Protein AF-A0A658ICU6-F1 (afdb_monomer_lite)

InterPro domains:
  IPR060255 BigA, third pectate lyase-like domain [PF27417] (7-236)

pLDDT: mean 94.29, std 10.1, range [32.78, 99.0]

Foldseek 3Di:
DPQAAEAPEEWEDQGEEEAQAEAEHEHDDDPPDPAQEYANHEYEAANTEYEHDANREYEYAYLDAKDQNCQADLQDQERRIGNAYEPYEYGNATEYEYAANYEYEEYEFRYEYFEYQHHETEYAYEYEYEHFNFDADPVGDGPDTHDDDDPDLSRFYEHYEAHHQDPPSGQYEYEYQHEYEYELFGEDYEYAHNTEYEALHEYEYYYDPPRDDPDLRGAEHYEYYHQTEYEDAQNGEYEYPDPRYYHYYYDPNYYYYYNYYYHD

Sequence (264 aa):
NDEGAATLLMARDGAKGANSGAITAWTKDNLNNSDTRAGIIIAMDKGSVSENKAGGNITLLSDQKPFYSGGGMPEYSLKWYGNTYYAMLANNYGEVSNDAGATITLQGAGVYGVSAAKGTASNAGDIYLDGFVPTLDDAGNITGKTFWQPANLNITSAGMVAGSTDSGNGDATATNTGTITVNNAGFGMMALNGGTAINQGTITLTADEGVTQTDENQLVGMAALNGGTVINDTTGTINIDASFGKPFLADSSSMVVNYGTICI

Radius of gyration: 16.37 Å; chains: 1; bounding box: 44×38×44 Å

Secondary structure (DSSP, 8-state):
---S----EEEETT-EEEE-SEEEEEE---TT-S--EEEEEEEESTT-EEEE-TT-EEEEEE----EE-S---TTSTTTTEESEEEEEEEETTEEEEE-TT-EEEEESTTEEEEEESSEEEEE-SEEEEE-SEEEE-TTS-EEEEE----SSGGGS-EEEEESBSSTTS---EEEESSEEEEESSEEEEEE-BT-EEEESSEEEEE--TT---SSTTSEEEEEE-TT-EEEE-TT-EEEE-STT-EEEEE-TT-EEEE-SEEE-

Structure (mmCIF, N/CA/C/O backbone):
data_AF-A0A658ICU6-F1
#
_entry.id   AF-A0A658ICU6-F1
#
loop_
_atom_site.group_PDB
_atom_site.id
_atom_site.type_symbol
_atom_site.label_atom_id
_atom_site.label_alt_id
_atom_site.label_comp_id
_atom_site.label_asym_id
_atom_site.label_entity_id
_atom_site.label_seq_id
_atom_site.pdbx_PDB_ins_code
_atom_site.Cartn_x
_atom_site.Cartn_y
_atom_site.Cartn_z
_atom_site.occupancy
_atom_site.B_iso_or_equiv
_atom_site.auth_seq_id
_atom_site.auth_comp_id
_atom_site.auth_asym_id
_atom_site.auth_atom_id
_atom_site.pdbx_PDB_model_num
ATOM 1 N N . ASN A 1 1 ? 25.658 10.769 7.653 1.00 32.78 1 ASN A N 1
ATOM 2 C CA . ASN A 1 1 ? 24.465 9.929 7.843 1.00 32.78 1 ASN A CA 1
ATOM 3 C C . ASN A 1 1 ? 23.339 10.601 7.104 1.00 32.78 1 ASN A C 1
ATOM 5 O O . ASN A 1 1 ? 22.719 11.496 7.657 1.00 32.78 1 ASN A O 1
ATOM 9 N N . ASP A 1 2 ? 23.172 10.252 5.832 1.00 34.84 2 ASP A N 1
ATOM 10 C CA . ASP A 1 2 ? 21.967 10.623 5.098 1.00 34.84 2 ASP A CA 1
ATOM 11 C C . ASP A 1 2 ? 20.904 9.605 5.499 1.00 34.84 2 ASP A C 1
ATOM 13 O O . ASP A 1 2 ? 20.903 8.469 5.032 1.00 34.84 2 ASP A O 1
ATOM 17 N N . GLU A 1 3 ? 20.088 9.971 6.483 1.00 49.41 3 GLU A N 1
ATOM 18 C CA . GLU A 1 3 ? 18.974 9.147 6.940 1.00 49.41 3 GLU A CA 1
ATOM 19 C C . GLU A 1 3 ? 17.788 9.422 6.007 1.00 49.41 3 GLU A C 1
ATOM 21 O O . GLU A 1 3 ? 17.312 10.551 5.893 1.00 49.41 3 GLU A O 1
ATOM 26 N N . GLY A 1 4 ? 17.394 8.403 5.247 1.00 61.16 4 GLY A N 1
ATOM 27 C CA . GLY A 1 4 ? 16.339 8.444 4.240 1.00 61.16 4 GLY A CA 1
ATOM 28 C C . GLY A 1 4 ? 16.216 7.076 3.569 1.00 61.16 4 GLY A C 1
ATOM 29 O O . GLY A 1 4 ? 17.206 6.356 3.438 1.00 61.16 4 GLY A O 1
ATOM 30 N N . ALA A 1 5 ? 15.004 6.683 3.172 1.00 69.00 5 ALA A N 1
ATOM 31 C CA . ALA A 1 5 ? 14.820 5.444 2.423 1.00 69.00 5 ALA A CA 1
ATOM 32 C C . ALA A 1 5 ? 15.420 5.600 1.024 1.00 69.00 5 ALA A C 1
ATOM 34 O O . ALA A 1 5 ? 15.188 6.601 0.352 1.00 69.00 5 ALA A O 1
ATOM 35 N N . ALA A 1 6 ? 16.152 4.581 0.584 1.00 80.38 6 ALA A N 1
ATOM 36 C CA . ALA A 1 6 ? 16.688 4.477 -0.763 1.00 80.38 6 ALA A CA 1
ATOM 37 C C . ALA A 1 6 ? 16.212 3.175 -1.407 1.00 80.38 6 ALA A C 1
ATOM 39 O O . ALA A 1 6 ? 15.881 2.202 -0.722 1.00 80.38 6 ALA A O 1
ATOM 40 N N . THR A 1 7 ? 16.215 3.142 -2.735 1.00 89.19 7 THR A N 1
ATOM 41 C CA . THR A 1 7 ? 15.992 1.899 -3.470 1.00 89.19 7 THR A CA 1
ATOM 42 C C . THR A 1 7 ? 17.147 0.939 -3.235 1.00 89.19 7 THR A C 1
ATOM 44 O O . THR A 1 7 ? 18.300 1.262 -3.513 1.00 89.19 7 THR A O 1
ATOM 47 N N . LEU A 1 8 ? 16.826 -0.254 -2.737 1.00 91.50 8 LEU A N 1
ATOM 48 C CA . LEU A 1 8 ? 17.792 -1.317 -2.481 1.00 91.50 8 LEU A CA 1
ATOM 49 C C . LEU A 1 8 ? 17.856 -2.305 -3.646 1.00 91.50 8 LEU A C 1
ATOM 51 O O . LEU A 1 8 ? 18.939 -2.738 -4.036 1.00 91.50 8 LEU A O 1
ATOM 55 N N . LEU A 1 9 ? 16.698 -2.661 -4.206 1.00 94.38 9 LEU A N 1
ATOM 56 C CA . LEU A 1 9 ? 16.591 -3.597 -5.318 1.00 94.38 9 LEU A CA 1
ATOM 57 C C . LEU A 1 9 ? 15.763 -2.983 -6.445 1.00 94.38 9 LEU A C 1
ATOM 59 O O . LEU A 1 9 ? 14.674 -2.466 -6.211 1.00 94.38 9 LEU A O 1
ATOM 63 N N . MET A 1 10 ? 16.258 -3.087 -7.677 1.00 95.81 10 MET A N 1
ATOM 64 C CA . MET A 1 10 ? 15.547 -2.635 -8.869 1.00 95.81 10 MET A CA 1
ATOM 65 C C . MET A 1 10 ? 15.673 -3.667 -9.990 1.00 95.81 10 MET A C 1
ATOM 67 O O . MET A 1 10 ? 16.780 -4.011 -10.402 1.00 95.81 10 MET A O 1
ATOM 71 N N . ALA A 1 11 ? 14.533 -4.124 -10.502 1.00 97.69 11 ALA A N 1
ATOM 72 C CA . ALA A 1 11 ? 14.430 -4.858 -11.755 1.00 97.69 11 ALA A CA 1
ATOM 73 C C . ALA A 1 11 ? 13.972 -3.901 -12.862 1.00 97.69 11 ALA A C 1
ATOM 75 O O . ALA A 1 11 ? 12.978 -3.195 -12.688 1.00 97.69 11 ALA A O 1
ATOM 76 N N . ARG A 1 12 ? 14.695 -3.870 -13.985 1.00 97.50 12 ARG A N 1
ATOM 77 C CA . ARG A 1 12 ? 14.419 -2.989 -15.125 1.00 97.50 12 ARG A CA 1
ATOM 78 C C . ARG A 1 12 ? 14.615 -3.708 -16.458 1.00 97.50 12 ARG A C 1
ATOM 80 O O . ARG A 1 12 ? 15.388 -4.662 -16.516 1.00 97.50 12 ARG A O 1
ATOM 87 N N . ASP A 1 13 ? 13.935 -3.251 -17.509 1.00 96.62 13 ASP A N 1
ATOM 88 C CA . ASP A 1 13 ? 14.114 -3.723 -18.888 1.00 96.62 13 ASP A CA 1
ATOM 89 C C . ASP A 1 13 ? 13.970 -5.254 -19.040 1.00 96.62 13 ASP A C 1
ATOM 91 O O . ASP A 1 13 ? 14.723 -5.909 -19.763 1.00 96.62 13 ASP A O 1
ATOM 95 N N . GLY A 1 14 ? 13.002 -5.847 -18.330 1.00 96.50 14 GLY A N 1
ATOM 96 C CA . GLY A 1 14 ? 12.733 -7.288 -18.347 1.00 96.50 14 GLY A CA 1
ATOM 97 C C . GLY A 1 14 ? 13.542 -8.105 -17.333 1.00 96.50 14 GLY A C 1
ATOM 98 O O . GLY A 1 14 ? 13.470 -9.337 -17.341 1.00 96.50 14 GLY A O 1
ATOM 99 N N . ALA A 1 15 ? 14.326 -7.453 -16.469 1.00 98.19 15 ALA A N 1
ATOM 100 C CA . ALA A 1 15 ? 15.070 -8.128 -15.412 1.00 98.19 15 ALA A CA 1
ATOM 101 C C . ALA A 1 15 ? 14.152 -8.693 -14.317 1.00 98.19 15 ALA A C 1
ATOM 103 O O . ALA A 1 15 ? 12.986 -8.324 -14.182 1.00 98.19 15 ALA A O 1
ATOM 104 N N . LYS A 1 16 ? 14.712 -9.579 -13.490 1.00 98.00 16 LYS A N 1
ATOM 105 C CA . LYS A 1 16 ? 14.034 -10.118 -12.311 1.00 98.00 16 LYS A CA 1
ATOM 106 C C . LYS A 1 16 ? 14.893 -9.948 -11.070 1.00 98.00 16 LYS A C 1
ATOM 108 O O . LYS A 1 16 ? 16.085 -10.249 -11.110 1.00 98.00 16 LYS A O 1
ATOM 113 N N . GLY A 1 17 ? 14.285 -9.495 -9.983 1.00 96.88 17 GLY A N 1
ATOM 114 C CA . GLY A 1 17 ? 14.917 -9.375 -8.676 1.00 96.88 17 GLY A CA 1
ATOM 115 C C . GLY A 1 17 ? 14.081 -10.040 -7.592 1.00 96.88 17 GLY A C 1
ATOM 116 O O . GLY A 1 17 ? 12.860 -10.102 -7.686 1.00 96.88 17 GLY A O 1
ATOM 117 N N . ALA A 1 18 ? 14.737 -10.556 -6.560 1.00 97.19 18 ALA A N 1
ATOM 118 C CA . ALA A 1 18 ? 14.054 -11.228 -5.466 1.00 97.19 18 ALA A CA 1
ATOM 119 C C . ALA A 1 18 ? 14.746 -10.947 -4.129 1.00 97.19 18 ALA A C 1
ATOM 121 O O . ALA A 1 18 ? 15.973 -11.006 -4.039 1.00 97.19 18 ALA A O 1
ATOM 122 N N . ASN A 1 19 ? 13.952 -10.690 -3.092 1.00 98.00 19 ASN A N 1
ATOM 123 C CA . ASN A 1 19 ? 14.375 -10.727 -1.698 1.00 98.00 19 ASN A CA 1
ATOM 124 C C . ASN A 1 19 ? 13.922 -12.041 -1.056 1.00 98.00 19 ASN A C 1
ATOM 126 O O . ASN A 1 19 ? 12.762 -12.411 -1.174 1.00 98.00 19 ASN A O 1
ATOM 130 N N . SER A 1 20 ? 14.811 -12.710 -0.328 1.00 96.75 20 SER A N 1
ATOM 131 C CA . SER A 1 20 ? 14.479 -13.849 0.542 1.00 96.75 20 SER A CA 1
ATOM 132 C C . SER A 1 20 ? 15.092 -13.702 1.940 1.00 96.75 20 SER A C 1
ATOM 134 O O . SER A 1 20 ? 15.232 -14.684 2.664 1.00 96.75 20 SER A O 1
ATOM 136 N N . GLY A 1 21 ? 15.554 -12.495 2.278 1.00 96.94 21 GLY A N 1
ATOM 137 C CA . GLY A 1 21 ? 16.149 -12.150 3.564 1.00 96.94 21 GLY A CA 1
ATOM 138 C C . GLY A 1 21 ? 15.359 -11.049 4.265 1.00 96.94 21 GLY A C 1
ATOM 139 O O . GLY A 1 21 ? 14.206 -10.780 3.929 1.00 96.94 21 GLY A O 1
ATOM 140 N N . ALA A 1 22 ? 15.992 -10.404 5.242 1.00 97.38 22 ALA A N 1
ATOM 141 C CA . ALA A 1 22 ? 15.407 -9.286 5.971 1.00 97.38 22 ALA A CA 1
ATOM 142 C C . ALA A 1 22 ? 15.922 -7.949 5.424 1.00 97.38 22 ALA A C 1
ATOM 144 O O . ALA A 1 22 ? 17.132 -7.732 5.337 1.00 97.38 22 ALA A O 1
ATOM 145 N N . ILE A 1 23 ? 14.999 -7.050 5.093 1.00 96.12 23 ILE A N 1
ATOM 146 C CA . ILE A 1 23 ? 15.268 -5.669 4.702 1.00 96.12 23 ILE A CA 1
ATOM 147 C C . ILE A 1 23 ? 14.571 -4.759 5.706 1.00 96.12 23 ILE A C 1
ATOM 149 O O . ILE A 1 23 ? 13.367 -4.871 5.916 1.00 96.12 23 ILE A O 1
ATOM 153 N N . THR A 1 24 ? 15.318 -3.820 6.277 1.00 93.12 24 THR A N 1
ATOM 154 C CA . THR A 1 24 ? 14.769 -2.782 7.150 1.00 93.12 24 THR A CA 1
ATOM 155 C C . THR A 1 24 ? 15.124 -1.421 6.574 1.00 93.12 24 THR A C 1
ATOM 157 O O . THR A 1 24 ? 16.300 -1.121 6.377 1.00 93.12 24 THR A O 1
ATOM 160 N N . ALA A 1 25 ? 14.110 -0.603 6.303 1.00 90.31 25 ALA A N 1
ATOM 161 C CA . ALA A 1 25 ? 14.257 0.762 5.825 1.00 90.31 25 ALA A CA 1
ATOM 162 C C . ALA A 1 25 ? 13.643 1.731 6.837 1.00 90.31 25 ALA A C 1
ATOM 164 O O . ALA A 1 25 ? 12.463 1.623 7.177 1.00 90.31 25 ALA A O 1
ATOM 165 N N . TRP A 1 26 ? 14.458 2.671 7.312 1.00 86.00 26 TRP A N 1
ATOM 166 C CA . TRP A 1 26 ? 14.058 3.696 8.270 1.00 86.00 26 TRP A CA 1
ATOM 167 C C . TRP A 1 26 ? 14.165 5.073 7.634 1.00 86.00 26 TRP A C 1
ATOM 169 O O . TRP A 1 26 ? 15.196 5.419 7.054 1.00 86.00 26 TRP A O 1
ATOM 179 N N . THR A 1 27 ? 13.108 5.864 7.767 1.00 80.06 27 THR A N 1
ATOM 180 C CA . THR A 1 27 ? 13.074 7.246 7.294 1.00 80.06 27 THR A CA 1
ATOM 181 C C . THR A 1 27 ? 12.890 8.158 8.493 1.00 80.06 27 THR A C 1
ATOM 183 O O . THR A 1 27 ? 11.804 8.203 9.070 1.00 80.06 27 THR A O 1
ATOM 186 N N . LYS A 1 28 ? 13.980 8.821 8.882 1.00 75.00 28 LYS A N 1
ATOM 187 C CA . LYS A 1 28 ? 14.024 9.800 9.968 1.00 75.00 28 LYS A CA 1
ATOM 188 C C . LYS A 1 28 ? 14.007 11.221 9.416 1.00 75.00 28 LYS A C 1
ATOM 190 O O . LYS A 1 28 ? 14.300 11.434 8.238 1.00 75.00 28 LYS A O 1
ATOM 195 N N . ASP A 1 29 ? 13.689 12.172 10.288 1.00 59.75 29 ASP A N 1
ATOM 196 C CA . ASP A 1 29 ? 13.691 13.614 10.021 1.00 59.75 29 ASP A CA 1
ATOM 197 C C . ASP A 1 29 ? 14.987 14.050 9.324 1.00 59.75 29 ASP A C 1
ATOM 199 O O . ASP A 1 29 ? 16.048 14.171 9.937 1.00 59.75 29 ASP A O 1
ATOM 203 N N . ASN A 1 30 ? 14.898 14.317 8.021 1.00 55.81 30 ASN A N 1
ATOM 204 C CA . ASN A 1 30 ? 15.994 14.889 7.255 1.00 55.81 30 ASN A CA 1
ATOM 205 C C . ASN A 1 30 ? 15.503 16.124 6.506 1.00 55.81 30 ASN A C 1
ATOM 207 O O . ASN A 1 30 ? 15.182 16.090 5.319 1.00 55.81 30 ASN A O 1
ATOM 211 N N . LEU A 1 31 ? 15.480 17.244 7.233 1.00 51.62 31 LEU A N 1
ATOM 212 C CA . LEU A 1 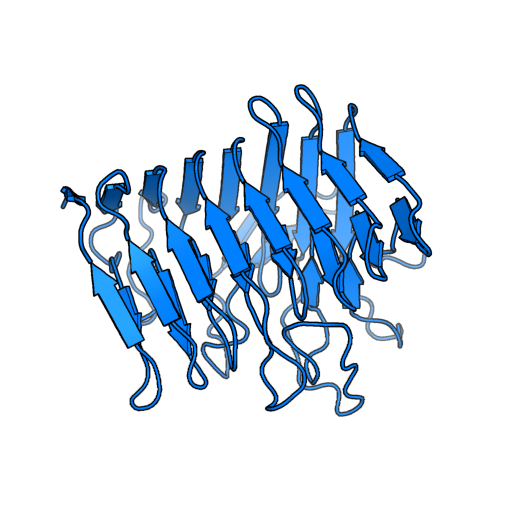31 ? 15.069 18.570 6.753 1.00 51.62 31 LEU A CA 1
ATOM 213 C C . LEU A 1 31 ? 15.884 19.082 5.543 1.00 51.62 31 LEU A C 1
ATOM 215 O O . LEU A 1 31 ? 15.544 20.123 4.987 1.00 51.62 31 LEU A O 1
ATOM 219 N N . ASN A 1 32 ? 16.950 18.377 5.140 1.00 53.69 32 ASN A N 1
ATOM 220 C CA . ASN A 1 32 ? 17.886 18.787 4.094 1.00 53.69 32 ASN A CA 1
ATOM 221 C C . ASN A 1 32 ? 17.922 17.852 2.869 1.00 53.69 32 ASN A C 1
ATOM 223 O O . ASN A 1 32 ? 18.705 18.113 1.955 1.00 53.69 32 ASN A O 1
ATOM 227 N N . ASN A 1 33 ? 17.121 16.779 2.818 1.00 53.28 33 ASN A N 1
ATOM 228 C CA . ASN A 1 33 ? 17.132 15.859 1.676 1.00 53.28 33 ASN A CA 1
ATOM 229 C C . ASN A 1 33 ? 16.107 16.267 0.603 1.00 53.28 33 ASN A C 1
ATOM 231 O O . ASN A 1 33 ? 14.921 16.447 0.875 1.00 53.28 33 ASN A O 1
ATOM 235 N N . SER A 1 34 ? 16.575 16.395 -0.640 1.00 53.72 34 SER A N 1
ATOM 236 C CA . SER A 1 34 ? 15.742 16.680 -1.810 1.00 53.72 34 SER A CA 1
ATOM 237 C C . SER A 1 34 ? 14.927 15.476 -2.290 1.00 53.72 34 SER A C 1
ATOM 239 O O . SER A 1 34 ? 13.926 15.677 -2.977 1.00 53.72 34 SER A O 1
ATOM 241 N N . ASP A 1 35 ? 15.336 14.246 -1.952 1.00 61.69 35 ASP A N 1
ATOM 242 C CA . ASP A 1 35 ? 14.635 13.028 -2.360 1.00 61.69 35 ASP A CA 1
ATOM 243 C C . ASP A 1 35 ? 13.896 12.395 -1.176 1.00 61.69 35 ASP A C 1
ATOM 245 O O . ASP A 1 35 ? 14.471 11.767 -0.289 1.00 61.69 35 ASP A O 1
ATOM 249 N N . THR A 1 36 ? 12.589 12.636 -1.135 1.00 78.12 36 THR A N 1
ATOM 250 C CA . THR A 1 36 ? 11.694 12.242 -0.035 1.00 78.12 36 THR A CA 1
ATOM 251 C C . THR A 1 36 ? 10.740 11.125 -0.462 1.00 78.12 36 THR A C 1
ATOM 253 O O . THR A 1 36 ? 9.694 10.920 0.152 1.00 78.12 36 THR A O 1
ATOM 256 N N . ARG A 1 37 ? 11.073 10.404 -1.539 1.00 87.44 37 ARG A N 1
ATOM 257 C CA . ARG A 1 37 ? 10.293 9.279 -2.062 1.00 87.44 37 ARG A CA 1
ATOM 258 C C . ARG A 1 37 ? 11.202 8.100 -2.328 1.00 87.44 37 ARG A C 1
ATOM 260 O O . ARG A 1 37 ? 12.296 8.272 -2.847 1.00 87.44 37 ARG A O 1
ATOM 267 N N . ALA A 1 38 ? 10.732 6.899 -2.027 1.00 90.38 38 ALA A N 1
ATOM 268 C CA . ALA A 1 38 ? 11.476 5.701 -2.387 1.00 90.38 38 ALA A CA 1
ATOM 269 C C . ALA A 1 38 ? 10.561 4.494 -2.517 1.00 90.38 38 ALA A C 1
ATOM 271 O O . ALA A 1 38 ? 9.695 4.275 -1.674 1.00 90.38 38 ALA A O 1
ATOM 272 N N . GLY A 1 39 ? 10.805 3.672 -3.534 1.00 93.88 39 GLY A N 1
ATOM 273 C CA . GLY A 1 39 ? 10.487 2.249 -3.471 1.00 93.88 39 GLY A CA 1
ATOM 274 C C . GLY A 1 39 ? 11.714 1.489 -2.979 1.00 93.88 39 GLY A C 1
ATOM 275 O O . GLY A 1 39 ? 12.782 1.645 -3.571 1.00 93.88 39 GLY A O 1
ATOM 276 N N . ILE A 1 40 ? 11.584 0.688 -1.919 1.00 95.69 40 ILE A N 1
ATOM 277 C CA . ILE A 1 40 ? 12.689 -0.133 -1.392 1.00 95.69 40 ILE A CA 1
ATOM 278 C C . ILE A 1 40 ? 13.041 -1.232 -2.397 1.00 95.69 40 ILE A C 1
ATOM 280 O O . ILE A 1 40 ? 14.212 -1.439 -2.721 1.00 95.69 40 ILE A O 1
ATOM 284 N N . ILE A 1 41 ? 12.011 -1.883 -2.935 1.00 97.44 41 ILE A N 1
ATOM 285 C CA . ILE A 1 41 ? 12.102 -2.828 -4.042 1.00 97.44 41 ILE A CA 1
ATOM 286 C C . ILE A 1 41 ? 11.264 -2.300 -5.208 1.00 97.44 41 ILE A C 1
ATOM 288 O O . ILE A 1 41 ? 10.081 -2.008 -5.043 1.00 97.44 41 ILE A O 1
ATOM 292 N N . ILE A 1 42 ? 11.859 -2.183 -6.393 1.00 97.62 42 ILE A N 1
ATOM 293 C CA . ILE A 1 42 ? 11.201 -1.622 -7.578 1.00 97.62 42 ILE A CA 1
ATOM 294 C C . ILE A 1 42 ? 11.203 -2.622 -8.730 1.00 97.62 42 ILE A C 1
ATOM 296 O O . ILE A 1 42 ? 12.207 -3.294 -8.977 1.00 97.62 42 ILE A O 1
ATOM 300 N N . ALA A 1 43 ? 10.094 -2.686 -9.462 1.00 98.38 43 ALA A N 1
ATOM 301 C CA . ALA A 1 43 ? 10.038 -3.247 -10.807 1.00 98.38 43 ALA A CA 1
ATOM 302 C C . ALA A 1 43 ? 9.612 -2.150 -11.791 1.00 98.38 43 ALA A C 1
ATOM 304 O O . ALA A 1 43 ? 8.541 -1.558 -11.650 1.00 98.38 43 ALA A O 1
ATOM 305 N N . MET A 1 44 ? 10.464 -1.869 -12.770 1.00 96.88 44 MET A N 1
ATOM 306 C CA . MET A 1 44 ? 10.280 -0.806 -13.754 1.00 96.88 44 MET A CA 1
ATOM 307 C C . MET A 1 44 ? 10.310 -1.393 -15.160 1.00 96.88 44 MET A C 1
ATOM 309 O O . MET A 1 44 ? 11.166 -2.216 -15.468 1.00 96.88 44 MET A O 1
ATOM 313 N N . ASP A 1 45 ? 9.423 -0.918 -16.025 1.00 97.62 45 ASP A N 1
ATOM 314 C CA . ASP A 1 45 ? 9.289 -1.358 -17.415 1.00 97.62 45 ASP A CA 1
ATOM 315 C C . ASP A 1 45 ? 8.642 -2.744 -17.567 1.00 97.62 45 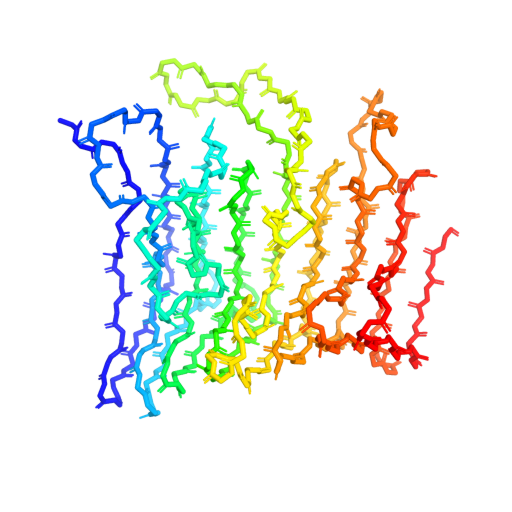ASP A C 1
ATOM 317 O O . ASP A 1 45 ? 8.771 -3.649 -16.735 1.00 97.62 45 ASP A O 1
ATOM 321 N N . LYS A 1 46 ? 7.918 -2.910 -18.676 1.00 97.31 46 LYS A N 1
ATOM 322 C CA . LYS A 1 46 ? 7.173 -4.132 -18.980 1.00 97.31 46 LYS A CA 1
ATOM 323 C C . LYS A 1 46 ? 8.074 -5.367 -18.971 1.00 97.31 46 LYS A C 1
ATOM 325 O O . LYS A 1 46 ? 9.086 -5.418 -19.665 1.00 97.31 46 LYS A O 1
ATOM 330 N N . GLY A 1 47 ? 7.625 -6.403 -18.266 1.00 97.81 47 GLY A N 1
ATOM 331 C CA . GLY A 1 47 ? 8.326 -7.683 -18.145 1.00 97.81 47 GLY A CA 1
ATOM 332 C C . GLY A 1 47 ? 9.338 -7.732 -17.001 1.00 97.81 47 GLY A C 1
ATOM 333 O O . GLY A 1 47 ? 9.872 -8.809 -16.735 1.00 97.81 47 GLY A O 1
ATOM 334 N N . SER A 1 48 ? 9.589 -6.610 -16.321 1.00 98.62 48 SER A N 1
ATOM 335 C CA . SER A 1 48 ? 10.395 -6.589 -15.105 1.00 98.62 48 SER A CA 1
ATOM 336 C C . SER A 1 48 ? 9.586 -7.063 -13.907 1.00 98.62 48 SER A C 1
ATOM 338 O O . SER A 1 48 ? 8.441 -6.647 -13.725 1.00 98.62 48 SER A O 1
ATOM 340 N N . VAL A 1 49 ? 10.199 -7.897 -13.070 1.00 98.56 49 VAL A N 1
ATOM 341 C CA . VAL A 1 49 ? 9.539 -8.493 -11.901 1.00 98.56 49 VAL A CA 1
ATOM 342 C C . VAL A 1 49 ? 10.421 -8.341 -10.671 1.00 98.56 49 VAL A C 1
ATOM 344 O O . VAL A 1 49 ? 11.600 -8.694 -10.714 1.00 98.56 49 VAL A O 1
ATOM 347 N N . SER A 1 50 ? 9.849 -7.875 -9.565 1.00 98.62 50 SER A N 1
ATOM 348 C CA . SER A 1 50 ? 10.525 -7.868 -8.270 1.00 98.62 50 SER A CA 1
ATOM 349 C C . SER A 1 50 ? 9.677 -8.537 -7.194 1.00 98.62 50 SER A C 1
ATOM 351 O O . SER A 1 50 ? 8.531 -8.159 -6.972 1.00 98.62 50 SER A O 1
ATOM 353 N N . GLU A 1 51 ? 10.251 -9.513 -6.499 1.00 98.56 51 GLU A N 1
ATOM 354 C CA . GLU A 1 51 ? 9.512 -10.395 -5.589 1.00 98.56 51 GLU A CA 1
ATOM 355 C C . GLU A 1 51 ? 10.075 -10.316 -4.162 1.00 98.56 51 GLU A C 1
ATOM 357 O O . GLU A 1 51 ? 11.289 -10.357 -3.956 1.00 98.56 51 GLU A O 1
ATOM 362 N N . ASN A 1 52 ? 9.207 -10.260 -3.155 1.00 98.69 52 ASN A N 1
ATOM 363 C CA . ASN A 1 52 ? 9.538 -10.644 -1.788 1.00 98.69 52 ASN A CA 1
ATOM 364 C C . ASN A 1 52 ? 9.129 -12.109 -1.624 1.00 98.69 52 ASN A C 1
ATOM 366 O O . ASN A 1 52 ? 7.945 -12.426 -1.530 1.00 98.69 52 ASN A O 1
ATOM 370 N N . LYS A 1 53 ? 10.109 -13.009 -1.687 1.00 98.56 53 LYS A N 1
ATOM 371 C CA . LYS A 1 53 ? 9.908 -14.459 -1.668 1.00 98.56 53 LYS A CA 1
ATOM 372 C C . LYS A 1 53 ? 9.516 -14.956 -0.287 1.00 98.56 53 LYS A C 1
ATOM 374 O O . LYS A 1 53 ? 9.787 -14.301 0.712 1.00 98.56 53 LYS A O 1
ATOM 379 N N . ALA A 1 54 ? 8.959 -16.167 -0.233 1.00 98.06 54 ALA A N 1
ATOM 380 C CA . ALA A 1 54 ? 8.724 -16.887 1.016 1.00 98.06 54 ALA A CA 1
ATOM 381 C C . ALA A 1 54 ? 9.963 -16.843 1.937 1.00 98.06 54 ALA A C 1
ATOM 383 O O . ALA A 1 54 ? 11.081 -17.122 1.497 1.00 98.06 54 ALA A O 1
ATOM 384 N N . GLY A 1 55 ? 9.765 -16.481 3.207 1.00 96.94 55 GLY A N 1
ATOM 385 C CA . GLY A 1 55 ? 10.836 -16.240 4.183 1.00 96.94 55 GLY A CA 1
ATOM 386 C C . GLY A 1 55 ? 11.471 -14.842 4.118 1.00 96.94 55 GLY A C 1
ATOM 387 O O . GLY A 1 55 ? 12.227 -14.479 5.016 1.00 96.94 55 GLY A O 1
ATOM 388 N N . GLY A 1 56 ? 11.154 -14.047 3.096 1.00 98.38 56 GLY A N 1
ATOM 389 C CA . GLY A 1 56 ? 11.547 -12.651 2.967 1.00 98.38 56 GLY A CA 1
ATOM 390 C C . GLY A 1 56 ? 10.727 -11.737 3.876 1.00 98.38 56 GLY A C 1
ATOM 391 O O . GLY A 1 56 ? 9.508 -11.875 4.004 1.00 98.38 56 GLY A O 1
ATOM 392 N N . ASN A 1 57 ? 11.403 -10.781 4.506 1.00 98.38 57 ASN A N 1
ATOM 393 C CA . ASN A 1 57 ? 10.807 -9.787 5.389 1.00 98.38 57 ASN A CA 1
ATOM 394 C C . ASN A 1 57 ? 11.227 -8.382 4.950 1.00 98.38 57 ASN A C 1
ATOM 396 O O . ASN A 1 57 ? 12.418 -8.127 4.763 1.00 98.38 57 ASN A O 1
ATOM 400 N N . ILE A 1 58 ? 10.259 -7.478 4.814 1.00 98.44 58 ILE A N 1
ATOM 401 C CA . ILE A 1 58 ? 10.506 -6.053 4.601 1.00 98.44 58 ILE A CA 1
ATOM 402 C C . ILE A 1 58 ? 9.851 -5.277 5.739 1.00 98.44 58 ILE A C 1
ATOM 404 O O . ILE A 1 58 ? 8.638 -5.322 5.910 1.00 98.44 58 ILE A O 1
ATOM 408 N N . THR A 1 59 ? 10.639 -4.520 6.491 1.00 97.31 59 THR A N 1
ATOM 409 C CA . THR A 1 59 ? 10.140 -3.567 7.484 1.00 97.31 59 THR A CA 1
ATOM 410 C C . THR A 1 59 ? 10.412 -2.150 6.999 1.00 97.31 59 THR A C 1
ATOM 412 O O . THR A 1 59 ? 11.563 -1.778 6.771 1.00 97.31 59 THR A O 1
ATOM 415 N N . LEU A 1 60 ? 9.356 -1.355 6.854 1.00 95.62 60 LEU A N 1
ATOM 416 C CA . LEU A 1 60 ? 9.416 0.052 6.483 1.00 95.62 60 LEU A CA 1
ATOM 417 C C . LEU A 1 60 ? 8.819 0.898 7.608 1.00 95.62 60 LEU A C 1
ATOM 419 O O . LEU A 1 60 ? 7.631 0.796 7.919 1.00 95.62 60 LEU A O 1
ATOM 423 N N . LEU A 1 61 ? 9.661 1.737 8.204 1.00 93.94 61 LEU A N 1
ATOM 424 C CA . LEU A 1 61 ? 9.308 2.594 9.328 1.00 93.94 61 LEU A CA 1
ATOM 425 C C . LEU A 1 61 ? 9.588 4.056 8.978 1.00 93.94 61 LEU A C 1
ATOM 427 O O . LEU A 1 61 ? 10.688 4.391 8.536 1.00 93.94 61 LEU A O 1
ATOM 431 N N . SER A 1 62 ? 8.604 4.918 9.230 1.00 92.31 62 SER A N 1
ATOM 432 C CA . SER A 1 62 ? 8.679 6.363 9.026 1.00 92.31 62 SER A CA 1
ATOM 433 C C . SER A 1 62 ? 8.165 7.119 10.248 1.00 92.31 62 SER A C 1
ATOM 435 O O . SER A 1 62 ? 7.008 6.954 10.624 1.00 92.31 62 SER A O 1
ATOM 437 N N . ASP A 1 63 ? 8.985 7.993 10.836 1.00 91.12 63 ASP A N 1
ATOM 438 C CA . ASP A 1 63 ? 8.529 9.014 11.801 1.00 91.12 63 ASP A CA 1
ATOM 439 C C . ASP A 1 63 ? 8.095 10.325 11.106 1.00 91.12 63 ASP A C 1
ATOM 441 O O . ASP A 1 63 ? 7.696 11.303 11.745 1.00 91.12 63 ASP A O 1
ATOM 445 N N . GLN A 1 64 ? 8.135 10.322 9.772 1.00 89.88 64 GLN A N 1
ATOM 446 C CA . GLN A 1 64 ? 7.856 11.457 8.911 1.00 89.88 64 GLN A CA 1
ATOM 447 C C . GLN A 1 64 ? 6.377 11.551 8.540 1.00 89.88 64 GLN A C 1
ATOM 449 O O . GLN A 1 64 ? 5.619 10.582 8.596 1.00 89.88 64 GLN A O 1
ATOM 454 N N . LYS A 1 65 ? 5.963 12.748 8.113 1.00 92.12 65 LYS A N 1
ATOM 455 C CA . LYS A 1 65 ? 4.609 13.025 7.615 1.00 92.12 65 LYS A CA 1
ATOM 456 C C . LYS A 1 65 ? 4.675 13.411 6.140 1.00 92.12 65 LYS A C 1
ATOM 458 O O . LYS A 1 65 ? 5.519 14.245 5.794 1.00 92.12 65 LYS A O 1
ATOM 463 N N . PRO A 1 66 ? 3.791 12.873 5.283 1.00 93.19 66 PRO A N 1
ATOM 464 C CA . PRO A 1 66 ? 3.641 13.343 3.916 1.00 93.19 66 PRO A CA 1
ATOM 465 C C . PRO A 1 66 ? 3.478 14.861 3.828 1.00 93.19 66 PRO A C 1
ATOM 467 O O . PRO A 1 66 ? 2.727 15.469 4.595 1.00 93.19 66 PRO A O 1
ATOM 470 N N . PHE A 1 67 ? 4.144 15.474 2.852 1.00 90.75 67 PHE A N 1
ATOM 471 C CA . PHE A 1 67 ? 4.040 16.907 2.582 1.00 90.75 67 PHE A CA 1
ATOM 472 C C . PHE A 1 67 ? 3.958 17.177 1.082 1.00 90.75 67 PHE A C 1
ATOM 474 O O . PHE A 1 67 ? 4.467 16.414 0.259 1.00 90.75 67 PHE A O 1
ATOM 481 N N . TYR A 1 68 ? 3.308 18.276 0.707 1.00 90.88 68 TYR A N 1
ATOM 482 C CA . TYR A 1 68 ? 3.251 18.690 -0.690 1.00 90.88 68 TYR A CA 1
ATOM 483 C C . TYR A 1 68 ? 4.623 19.203 -1.142 1.00 90.88 68 TYR A C 1
ATOM 485 O O . TYR A 1 68 ? 5.105 20.217 -0.644 1.00 90.88 68 TYR A O 1
ATOM 493 N N . SER A 1 69 ? 5.249 18.512 -2.093 1.00 87.00 69 SER A N 1
ATOM 494 C CA . SER A 1 69 ? 6.625 18.804 -2.528 1.00 87.00 69 SER A CA 1
ATOM 495 C C . SER A 1 69 ? 6.728 19.782 -3.706 1.00 87.00 69 SER A C 1
ATOM 497 O O . SER A 1 69 ? 7.801 20.314 -3.968 1.00 87.00 69 SER A O 1
ATOM 499 N N . GLY A 1 70 ? 5.654 19.967 -4.483 1.00 83.12 70 GLY A N 1
ATOM 500 C CA . GLY A 1 70 ? 5.657 20.743 -5.734 1.00 83.12 70 GLY A CA 1
ATOM 501 C C . GLY A 1 70 ? 6.403 20.108 -6.926 1.00 83.12 70 GLY A C 1
ATOM 502 O O . GLY A 1 70 ? 6.094 20.442 -8.067 1.00 83.12 70 GLY A O 1
ATOM 503 N N . GLY A 1 71 ? 7.328 19.167 -6.700 1.00 82.81 71 GLY A N 1
ATOM 504 C CA . GLY A 1 71 ? 8.079 18.442 -7.735 1.00 82.81 71 GLY A CA 1
ATOM 505 C C . GLY A 1 71 ? 7.454 17.087 -8.069 1.00 82.81 71 GLY A C 1
ATOM 506 O O . GLY A 1 71 ? 7.880 16.064 -7.538 1.00 82.81 71 GLY A O 1
ATOM 507 N N . GLY A 1 72 ? 6.411 17.079 -8.902 1.00 86.81 72 GLY A N 1
ATOM 508 C CA . GLY A 1 72 ? 5.659 15.865 -9.229 1.00 86.81 72 GLY A CA 1
ATOM 509 C C . GLY A 1 72 ? 6.482 14.797 -9.966 1.00 86.81 72 GLY A C 1
ATOM 510 O O . GLY A 1 72 ? 7.052 15.096 -11.011 1.00 86.81 72 GLY A O 1
ATOM 511 N N . MET A 1 73 ? 6.469 13.551 -9.476 1.00 90.56 73 MET A N 1
ATOM 512 C CA . MET A 1 73 ? 7.128 12.390 -10.104 1.00 90.56 73 MET A CA 1
ATOM 513 C C . MET A 1 73 ? 6.100 11.340 -10.577 1.00 90.56 73 MET A C 1
ATOM 515 O O . MET A 1 73 ? 5.439 10.729 -9.733 1.00 90.56 73 MET A O 1
ATOM 519 N N . PRO A 1 74 ? 5.891 11.156 -11.897 1.00 90.50 74 PRO A N 1
ATOM 520 C CA . PRO A 1 74 ? 4.814 10.317 -12.437 1.00 90.50 74 PRO A CA 1
ATOM 521 C C . PRO A 1 74 ? 4.989 8.810 -12.185 1.00 90.50 74 PRO A C 1
ATOM 523 O O . PRO A 1 74 ? 4.039 8.055 -12.371 1.00 90.50 74 PRO A O 1
ATOM 526 N N . GLU A 1 75 ? 6.172 8.363 -11.765 1.00 91.62 75 GLU A N 1
ATOM 527 C CA . GLU A 1 75 ? 6.479 6.964 -11.454 1.00 91.62 75 GLU A CA 1
ATOM 528 C C . GLU A 1 75 ? 5.843 6.495 -10.137 1.00 91.62 75 GLU A C 1
ATOM 530 O O . GLU A 1 75 ? 5.737 5.293 -9.896 1.00 91.62 75 GLU A O 1
ATOM 535 N N . TYR A 1 76 ? 5.416 7.432 -9.288 1.00 94.44 76 TYR A N 1
ATOM 536 C CA . TYR A 1 76 ? 4.821 7.157 -7.986 1.00 94.44 76 TYR A CA 1
ATOM 537 C C 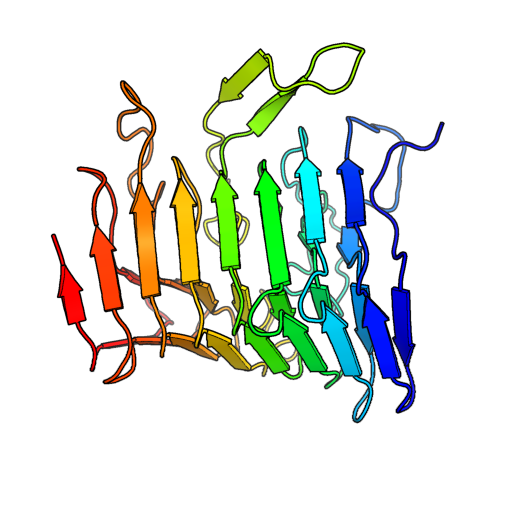. TYR A 1 76 ? 3.308 7.359 -8.010 1.00 94.44 76 TYR A C 1
ATOM 539 O O . TYR A 1 76 ? 2.783 8.281 -8.642 1.00 94.44 76 TYR A O 1
ATOM 547 N N . SER A 1 77 ? 2.597 6.545 -7.227 1.00 95.25 77 SER A N 1
ATOM 548 C CA . SER A 1 77 ? 1.154 6.699 -7.040 1.00 95.25 77 SER A CA 1
ATOM 549 C C . SER A 1 77 ? 0.807 8.080 -6.473 1.00 95.25 77 SER A C 1
ATOM 551 O O . SER A 1 77 ? -0.134 8.716 -6.942 1.00 95.25 77 SER A O 1
ATOM 553 N N . LEU A 1 78 ? 1.614 8.595 -5.538 1.00 95.12 78 LEU A N 1
ATOM 554 C CA . LEU A 1 78 ? 1.449 9.923 -4.936 1.00 95.12 78 LEU A CA 1
ATOM 555 C C . LEU A 1 78 ? 2.424 10.948 -5.515 1.00 95.12 78 LEU A C 1
ATOM 557 O O . LEU A 1 78 ? 3.328 11.447 -4.840 1.00 95.12 78 LEU A O 1
ATOM 561 N N . LYS A 1 79 ? 2.216 11.281 -6.789 1.00 93.19 79 LYS A N 1
ATOM 562 C CA . LYS A 1 79 ? 3.104 12.116 -7.609 1.00 93.19 79 LYS A CA 1
ATOM 563 C C . LYS A 1 79 ? 3.610 13.373 -6.896 1.00 93.19 79 LYS A C 1
ATOM 565 O O . LYS A 1 79 ? 4.806 13.661 -6.912 1.00 93.19 79 LYS A O 1
ATOM 570 N N . TRP A 1 80 ? 2.719 14.127 -6.258 1.00 93.50 80 TRP A N 1
ATOM 571 C CA . TRP A 1 80 ? 3.025 15.461 -5.724 1.00 93.50 80 TRP A CA 1
ATOM 572 C C . TRP A 1 80 ? 3.559 15.479 -4.288 1.00 93.50 80 TRP A C 1
ATOM 574 O O . TRP A 1 80 ? 3.991 16.536 -3.818 1.00 93.50 80 TRP A O 1
ATOM 584 N N . TYR A 1 81 ? 3.575 14.335 -3.601 1.00 91.94 81 TYR A N 1
ATOM 585 C CA . TYR A 1 81 ? 3.861 14.270 -2.169 1.00 91.94 81 TYR A CA 1
ATOM 586 C C . TYR A 1 81 ? 5.220 13.651 -1.862 1.00 91.94 81 TYR A C 1
ATOM 588 O O . TYR A 1 81 ? 5.532 12.549 -2.313 1.00 91.94 81 TYR A O 1
ATOM 596 N N . GLY A 1 82 ? 6.008 14.377 -1.073 1.00 91.00 82 GLY A N 1
ATOM 597 C CA . GLY A 1 82 ? 7.193 13.855 -0.407 1.00 91.00 82 GLY A CA 1
ATOM 598 C C . GLY A 1 82 ? 6.824 13.104 0.870 1.00 91.00 82 GLY A C 1
ATOM 599 O O . GLY A 1 82 ? 5.668 13.129 1.296 1.00 91.00 82 GLY A O 1
ATOM 600 N N . ASN A 1 83 ? 7.812 12.449 1.467 1.00 91.44 83 ASN A N 1
ATOM 601 C CA . ASN A 1 83 ? 7.681 11.491 2.565 1.00 91.44 83 ASN A CA 1
ATOM 602 C C . ASN A 1 83 ? 6.676 10.385 2.217 1.00 91.44 83 ASN A C 1
ATOM 604 O O . ASN A 1 83 ? 5.751 10.097 2.975 1.00 91.44 83 ASN A O 1
ATOM 608 N N . THR A 1 84 ? 6.834 9.820 1.014 1.00 93.25 84 THR A N 1
ATOM 609 C CA . THR A 1 84 ? 6.035 8.690 0.530 1.00 93.25 84 THR A CA 1
ATOM 610 C C . THR A 1 84 ? 6.947 7.518 0.187 1.00 93.25 84 THR A C 1
ATOM 612 O O . THR A 1 84 ? 7.751 7.573 -0.746 1.00 93.25 84 THR A O 1
ATOM 615 N N . TYR A 1 85 ? 6.841 6.452 0.972 1.00 95.56 85 TYR A N 1
ATOM 616 C CA . TYR A 1 85 ? 7.766 5.327 0.934 1.00 95.56 85 TYR A CA 1
ATOM 617 C C . TYR A 1 85 ? 7.014 4.029 0.679 1.00 95.56 85 TYR A C 1
ATOM 619 O O . TYR A 1 85 ? 6.002 3.751 1.313 1.00 95.56 85 TYR A O 1
ATOM 627 N N . TYR A 1 86 ? 7.518 3.230 -0.249 1.00 97.69 86 TYR A N 1
ATOM 628 C CA . TYR A 1 86 ? 6.868 2.025 -0.737 1.00 97.69 86 TYR A CA 1
ATOM 629 C C . TYR A 1 86 ? 7.777 0.834 -0.441 1.00 97.69 86 TYR A C 1
ATOM 631 O O . TYR A 1 86 ? 8.928 0.816 -0.879 1.00 97.69 86 TYR A O 1
ATOM 639 N N . ALA A 1 87 ? 7.287 -0.173 0.281 1.00 98.25 87 ALA A N 1
ATOM 640 C CA . ALA A 1 87 ? 8.035 -1.411 0.492 1.00 98.25 87 ALA A CA 1
ATOM 641 C C . ALA A 1 87 ? 8.335 -2.073 -0.859 1.00 98.25 87 ALA A C 1
ATOM 643 O O . ALA A 1 87 ? 9.470 -2.470 -1.130 1.00 98.25 87 ALA A O 1
ATOM 644 N N . MET A 1 88 ? 7.332 -2.108 -1.740 1.00 98.69 88 MET A N 1
ATOM 645 C CA . MET A 1 88 ? 7.479 -2.550 -3.120 1.00 98.69 88 MET A CA 1
ATOM 646 C C . MET A 1 88 ? 6.694 -1.639 -4.068 1.00 98.69 88 MET A C 1
ATOM 648 O O . MET A 1 88 ? 5.530 -1.329 -3.810 1.00 98.69 88 MET A O 1
ATOM 652 N N . LEU A 1 89 ? 7.311 -1.233 -5.179 1.00 98.31 89 LEU A N 1
ATOM 653 C CA . LEU A 1 89 ? 6.692 -0.355 -6.173 1.00 98.31 89 LEU A CA 1
ATOM 654 C C . LEU A 1 89 ? 6.898 -0.871 -7.600 1.00 98.31 89 LEU A C 1
ATOM 656 O O . LEU A 1 89 ? 8.027 -0.989 -8.073 1.00 98.31 89 LEU A O 1
ATOM 660 N N . ALA A 1 90 ? 5.799 -1.097 -8.312 1.00 98.31 90 ALA A N 1
ATOM 661 C CA . ALA A 1 90 ? 5.801 -1.248 -9.758 1.00 98.31 90 ALA A CA 1
ATOM 662 C C . ALA A 1 90 ? 5.504 0.088 -10.451 1.00 98.31 90 ALA A C 1
ATOM 664 O O . ALA A 1 90 ? 4.559 0.808 -10.105 1.00 98.31 90 ALA A O 1
ATOM 665 N N . ASN A 1 91 ? 6.288 0.403 -11.476 1.00 93.88 91 ASN A N 1
ATOM 666 C CA . ASN A 1 91 ? 6.009 1.511 -12.379 1.00 93.88 91 ASN A CA 1
ATOM 667 C C . ASN A 1 91 ? 6.316 1.131 -13.832 1.00 93.88 91 ASN A C 1
ATOM 669 O O . ASN A 1 91 ? 6.955 0.120 -14.122 1.00 93.88 91 ASN A O 1
ATOM 673 N N . ASN A 1 92 ? 5.775 1.925 -14.758 1.00 95.38 92 ASN A N 1
ATOM 674 C CA . ASN A 1 92 ? 5.871 1.701 -16.200 1.00 95.38 92 ASN A CA 1
ATOM 675 C C . ASN A 1 92 ? 5.579 0.248 -16.642 1.00 95.38 92 ASN A C 1
ATOM 677 O O . ASN A 1 92 ? 6.277 -0.306 -17.489 1.00 95.38 92 ASN A O 1
ATOM 681 N N . TYR A 1 93 ? 4.536 -0.365 -16.070 1.00 97.81 93 TYR A N 1
ATOM 682 C CA . TYR A 1 93 ? 4.102 -1.741 -16.354 1.00 97.81 93 TYR A CA 1
ATOM 683 C C . TYR A 1 93 ? 5.024 -2.856 -15.830 1.00 97.81 93 TYR A C 1
ATOM 685 O O . TYR A 1 93 ? 4.964 -3.977 -16.336 1.00 97.81 93 TYR A O 1
ATOM 693 N N . GLY A 1 94 ? 5.847 -2.574 -14.816 1.00 98.44 94 GLY A N 1
ATOM 694 C CA . GLY A 1 94 ? 6.511 -3.609 -14.021 1.00 98.44 94 GLY A CA 1
ATOM 695 C C . GLY A 1 94 ? 5.542 -4.390 -13.121 1.00 98.44 94 GLY A C 1
ATOM 696 O O . GLY A 1 94 ? 4.356 -4.062 -13.002 1.00 98.44 94 GLY A O 1
ATOM 697 N N . GLU A 1 95 ? 6.063 -5.421 -12.461 1.00 98.81 95 GLU A N 1
ATOM 698 C CA . GLU A 1 95 ? 5.299 -6.290 -11.563 1.00 98.81 95 GLU A CA 1
ATOM 699 C C . GLU A 1 95 ? 6.020 -6.463 -10.223 1.00 98.81 95 GLU A C 1
ATOM 701 O O . GLU A 1 95 ? 7.204 -6.803 -10.179 1.00 98.81 95 GLU A O 1
ATOM 706 N N . VAL A 1 96 ? 5.302 -6.251 -9.119 1.00 98.88 96 VAL A N 1
ATOM 707 C CA . VAL A 1 96 ? 5.805 -6.525 -7.767 1.00 98.88 96 VAL A CA 1
ATOM 708 C C . VAL A 1 96 ? 4.918 -7.526 -7.031 1.00 98.88 96 VAL A C 1
ATOM 710 O O . VAL A 1 96 ? 3.688 -7.434 -7.100 1.00 98.88 96 VAL A O 1
ATOM 713 N N . SER A 1 97 ? 5.529 -8.468 -6.308 1.00 98.88 97 SER A N 1
ATOM 714 C CA . SER A 1 97 ? 4.803 -9.471 -5.517 1.00 98.88 97 SER A CA 1
ATOM 715 C C . SER A 1 97 ? 5.363 -9.662 -4.108 1.00 98.88 97 SER A C 1
ATOM 717 O O . SER A 1 97 ? 6.569 -9.780 -3.914 1.00 98.88 97 SER A O 1
ATOM 719 N N . ASN A 1 98 ? 4.474 -9.744 -3.119 1.00 98.88 98 ASN A N 1
ATOM 720 C CA . ASN A 1 98 ? 4.771 -10.308 -1.805 1.00 98.88 98 ASN A CA 1
ATOM 721 C C . ASN A 1 98 ? 4.223 -11.737 -1.766 1.00 98.88 98 ASN A C 1
ATOM 723 O O . ASN A 1 98 ? 3.008 -11.934 -1.684 1.00 98.88 98 ASN A O 1
ATOM 727 N N . ASP A 1 99 ? 5.103 -12.725 -1.904 1.00 98.81 99 ASP A N 1
ATOM 728 C CA . ASP A 1 99 ? 4.722 -14.125 -2.079 1.00 98.81 99 ASP A CA 1
ATOM 729 C C . ASP A 1 99 ? 4.149 -14.724 -0.782 1.00 98.81 99 ASP A C 1
ATOM 731 O O . ASP A 1 99 ? 4.357 -14.221 0.322 1.00 98.81 99 ASP A O 1
ATOM 735 N N . ALA A 1 100 ? 3.443 -15.850 -0.900 1.00 98.75 100 ALA A N 1
ATOM 736 C CA . ALA A 1 100 ? 2.969 -16.590 0.265 1.00 98.75 100 ALA A CA 1
ATOM 737 C C . ALA A 1 100 ? 4.140 -16.961 1.197 1.00 98.75 100 ALA A C 1
ATOM 739 O O . ALA A 1 100 ? 5.168 -17.475 0.752 1.00 98.75 100 ALA A O 1
ATOM 740 N N . GLY A 1 101 ? 3.978 -16.705 2.498 1.00 98.44 101 GLY A N 1
ATOM 741 C CA . GLY A 1 101 ? 5.033 -16.887 3.501 1.00 98.44 101 GLY A CA 1
ATOM 742 C C . GLY A 1 101 ? 6.079 -15.766 3.545 1.00 98.44 101 GLY A C 1
ATOM 743 O O . GLY A 1 101 ? 7.098 -15.928 4.216 1.00 98.44 101 GLY A O 1
ATOM 744 N N . ALA A 1 102 ? 5.866 -14.664 2.824 1.00 98.81 102 ALA A N 1
ATOM 745 C CA . ALA A 1 102 ? 6.647 -13.437 2.922 1.00 98.81 102 ALA A CA 1
ATOM 746 C C . ALA A 1 102 ? 5.888 -12.373 3.736 1.00 98.81 102 ALA A C 1
ATOM 748 O O . ALA A 1 102 ? 4.653 -12.361 3.766 1.00 98.81 102 ALA A O 1
ATOM 749 N N . THR A 1 103 ? 6.617 -11.473 4.396 1.00 98.88 103 THR A N 1
ATOM 750 C CA . THR A 1 103 ? 6.029 -10.482 5.312 1.00 98.88 103 THR A CA 1
ATOM 751 C C . THR A 1 103 ? 6.473 -9.064 4.977 1.00 98.88 103 THR A C 1
ATOM 753 O O . THR A 1 103 ? 7.657 -8.815 4.742 1.00 98.88 103 THR A O 1
ATOM 756 N N . ILE A 1 104 ? 5.528 -8.125 5.029 1.00 98.94 104 ILE A N 1
ATOM 757 C CA . ILE A 1 104 ? 5.784 -6.684 4.990 1.00 98.94 104 ILE A CA 1
ATOM 758 C C . ILE A 1 104 ? 5.201 -6.036 6.250 1.00 98.94 104 ILE A C 1
ATOM 760 O O . ILE A 1 104 ? 4.020 -6.190 6.546 1.00 98.94 104 ILE A O 1
ATOM 764 N N . THR A 1 105 ? 6.018 -5.265 6.960 1.00 98.75 105 THR A N 1
ATOM 765 C CA . THR A 1 105 ? 5.619 -4.483 8.135 1.00 98.75 105 THR A CA 1
ATOM 766 C C . THR A 1 105 ? 5.776 -3.000 7.828 1.00 98.75 105 THR A C 1
ATOM 768 O O . THR A 1 105 ? 6.868 -2.548 7.488 1.00 98.75 105 THR A O 1
ATOM 771 N N . LEU A 1 106 ? 4.695 -2.240 7.968 1.00 98.69 106 LEU A N 1
ATOM 772 C CA . LEU A 1 106 ? 4.616 -0.809 7.692 1.00 98.69 106 LEU A CA 1
ATOM 773 C C . LEU A 1 106 ? 4.261 -0.061 8.977 1.00 98.69 106 LEU A C 1
ATOM 775 O O . LEU A 1 106 ? 3.268 -0.385 9.630 1.00 98.69 106 LEU A O 1
ATOM 779 N N . GLN A 1 107 ? 5.058 0.940 9.338 1.00 97.81 107 GLN A N 1
ATOM 780 C CA . GLN A 1 107 ? 4.843 1.742 10.543 1.00 97.81 107 GLN A CA 1
ATOM 781 C C . GLN A 1 107 ? 5.042 3.224 10.235 1.00 97.81 107 GLN A C 1
ATOM 783 O O . GLN A 1 107 ? 6.132 3.627 9.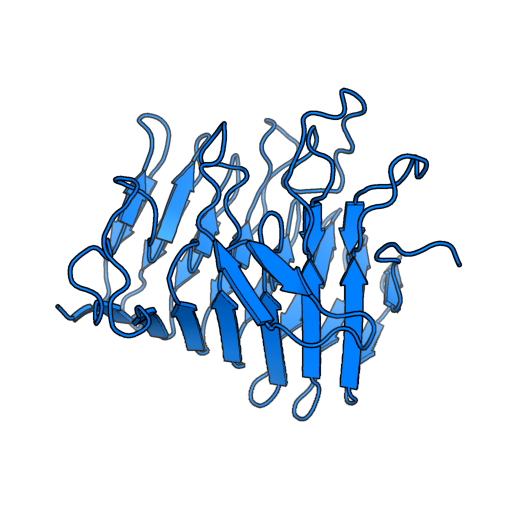831 1.00 97.81 107 GLN A O 1
ATOM 788 N N . GLY A 1 108 ? 4.004 4.034 10.437 1.00 97.06 108 GLY A N 1
ATOM 789 C CA . GLY A 1 108 ? 4.056 5.480 10.242 1.00 97.06 108 GLY A CA 1
ATOM 790 C C . GLY A 1 108 ? 3.074 6.037 9.220 1.00 97.06 108 GLY A C 1
ATOM 791 O O . GLY A 1 108 ? 2.289 5.329 8.584 1.00 97.06 108 GLY A O 1
ATOM 792 N N . ALA A 1 109 ? 3.147 7.353 9.039 1.00 95.31 109 ALA A N 1
ATOM 793 C CA . ALA A 1 109 ? 2.441 8.045 7.972 1.00 95.31 109 ALA A CA 1
ATOM 794 C C . ALA A 1 109 ? 3.247 7.987 6.665 1.00 95.31 109 ALA A C 1
ATOM 796 O O . ALA A 1 109 ? 4.479 8.024 6.674 1.00 95.31 109 ALA A O 1
ATOM 797 N N . GLY A 1 110 ? 2.549 7.927 5.529 1.00 95.56 110 GLY A N 1
ATOM 798 C CA . GLY A 1 110 ? 3.186 7.954 4.212 1.00 95.56 110 GLY A CA 1
ATOM 799 C C . GLY A 1 110 ? 3.902 6.666 3.818 1.00 95.56 110 GLY A C 1
ATOM 800 O O . GLY A 1 110 ? 4.764 6.706 2.941 1.00 95.56 110 GLY A O 1
ATOM 801 N N . VAL A 1 111 ? 3.570 5.538 4.446 1.00 97.56 111 VAL A N 1
ATOM 802 C CA . VAL A 1 111 ? 4.141 4.228 4.110 1.00 97.56 111 VAL A CA 1
ATOM 803 C C . VAL A 1 111 ? 3.130 3.383 3.345 1.00 97.56 111 VAL A C 1
ATOM 805 O O . VAL A 1 111 ? 1.939 3.349 3.661 1.00 97.56 111 VAL A O 1
ATOM 808 N N . TYR A 1 112 ? 3.619 2.691 2.327 1.00 98.69 112 TYR A N 1
ATOM 809 C CA . TYR A 1 112 ? 2.814 1.896 1.414 1.00 98.69 112 TYR A CA 1
ATOM 810 C C . TYR A 1 112 ? 3.453 0.520 1.249 1.00 98.69 112 TYR A C 1
ATOM 812 O O . TYR A 1 112 ? 4.674 0.414 1.139 1.00 98.69 112 TYR A O 1
ATOM 820 N N . GLY A 1 113 ? 2.652 -0.542 1.246 1.00 98.75 113 GLY A N 1
ATOM 821 C CA . GLY A 1 113 ? 3.163 -1.906 1.110 1.00 98.75 113 GLY A CA 1
ATOM 822 C C . GLY A 1 113 ? 3.490 -2.241 -0.336 1.00 98.75 113 GLY A C 1
ATOM 823 O O . GLY A 1 113 ? 4.498 -1.788 -0.879 1.00 98.75 113 GLY A O 1
ATOM 824 N N . VAL A 1 114 ? 2.631 -3.039 -0.964 1.00 98.81 114 VAL A N 1
ATOM 825 C CA . VAL A 1 114 ? 2.805 -3.479 -2.355 1.00 98.81 114 VAL A CA 1
ATOM 826 C C . VAL A 1 114 ? 1.981 -2.580 -3.268 1.00 98.81 114 VAL A C 1
ATOM 828 O O . VAL A 1 114 ? 0.751 -2.592 -3.220 1.00 98.81 114 VAL A O 1
ATOM 831 N N . SER A 1 115 ? 2.651 -1.764 -4.080 1.00 98.69 115 SER A N 1
ATOM 832 C CA . SER A 1 115 ? 1.999 -0.682 -4.823 1.00 98.69 115 SER A CA 1
ATOM 833 C C . SER A 1 115 ? 2.360 -0.667 -6.299 1.00 98.69 115 SER A C 1
ATOM 835 O O . SER A 1 115 ? 3.453 -1.071 -6.690 1.00 98.69 115 SER A O 1
ATOM 837 N N . ALA A 1 116 ? 1.453 -0.153 -7.121 1.00 98.56 116 ALA A N 1
ATOM 838 C CA . ALA A 1 116 ? 1.684 0.050 -8.541 1.00 98.56 116 ALA A CA 1
ATOM 839 C C . ALA A 1 116 ? 0.990 1.327 -9.028 1.00 98.56 116 ALA A C 1
ATOM 841 O O . ALA A 1 116 ? -0.221 1.484 -8.861 1.00 98.56 116 ALA A O 1
ATOM 842 N N . ALA A 1 117 ? 1.741 2.216 -9.684 1.00 97.06 117 ALA A N 1
ATOM 843 C CA . ALA A 1 117 ? 1.150 3.334 -10.427 1.00 97.06 117 ALA A CA 1
ATOM 844 C C . ALA A 1 117 ? 0.640 2.851 -11.795 1.00 97.06 117 ALA A C 1
ATOM 846 O O . ALA A 1 117 ? -0.534 3.017 -12.127 1.00 97.06 117 ALA A O 1
ATOM 847 N N . LYS A 1 118 ? 1.510 2.145 -12.528 1.00 96.75 118 LYS A N 1
ATOM 848 C CA . LYS A 1 118 ? 1.203 1.402 -13.758 1.00 96.75 118 LYS A CA 1
ATOM 849 C C . LYS A 1 118 ? 1.818 0.014 -13.685 1.00 96.75 118 LYS A C 1
ATOM 851 O O . LYS A 1 118 ? 3.016 -0.088 -13.417 1.00 96.75 118 LYS A O 1
ATOM 856 N N . GLY A 1 119 ? 1.036 -1.021 -13.973 1.00 97.56 119 GLY A N 1
ATOM 857 C CA . GLY A 1 119 ? 1.454 -2.421 -13.849 1.00 97.56 119 GLY A CA 1
ATOM 858 C C . GLY A 1 119 ? 0.684 -3.179 -12.772 1.00 97.56 119 GLY A C 1
ATOM 859 O O . GLY A 1 119 ? -0.499 -2.908 -12.549 1.00 97.56 119 GLY A O 1
ATOM 860 N N . THR A 1 120 ? 1.356 -4.124 -12.116 1.00 98.62 120 THR A N 1
ATOM 861 C CA . THR A 1 120 ? 0.701 -5.077 -11.208 1.00 98.62 120 THR A CA 1
ATOM 862 C C . THR A 1 120 ? 1.365 -5.103 -9.836 1.00 98.62 120 THR A C 1
ATOM 864 O O . THR A 1 120 ? 2.586 -5.203 -9.721 1.00 98.62 120 THR A O 1
ATOM 867 N N . ALA A 1 121 ? 0.540 -5.073 -8.794 1.00 98.88 121 ALA A N 1
ATOM 868 C CA . ALA A 1 121 ? 0.922 -5.293 -7.405 1.00 98.88 121 ALA A CA 1
ATOM 869 C C . ALA A 1 121 ? 0.169 -6.514 -6.856 1.00 98.88 121 ALA A C 1
ATOM 871 O O . ALA A 1 121 ? -1.058 -6.554 -6.911 1.00 98.88 121 ALA A O 1
ATOM 872 N N . SER A 1 122 ? 0.874 -7.509 -6.319 1.00 98.88 122 SER A N 1
ATOM 873 C CA . SER A 1 122 ? 0.248 -8.737 -5.803 1.00 98.88 122 SER A CA 1
ATOM 874 C C . SER A 1 122 ? 0.685 -9.040 -4.374 1.00 98.88 122 SER A C 1
ATOM 876 O O . SER A 1 122 ? 1.876 -9.023 -4.079 1.00 98.88 122 SER A O 1
ATOM 878 N N . ASN A 1 123 ? -0.259 -9.359 -3.491 1.00 98.94 123 ASN A N 1
ATOM 879 C CA . ASN A 1 123 ? 0.031 -9.856 -2.148 1.00 98.94 123 ASN A CA 1
ATOM 880 C C . ASN A 1 123 ? -0.595 -11.235 -1.935 1.00 98.94 123 ASN A C 1
ATOM 882 O O . ASN A 1 123 ? -1.814 -11.357 -1.910 1.00 98.94 123 ASN A O 1
ATOM 886 N N . ALA A 1 124 ? 0.237 -12.250 -1.729 1.00 98.88 124 ALA A N 1
ATOM 887 C CA . ALA A 1 124 ? -0.157 -13.573 -1.250 1.00 98.88 124 ALA A CA 1
ATOM 888 C C . ALA A 1 124 ? 0.375 -13.871 0.164 1.00 98.88 124 ALA A C 1
ATOM 890 O O . ALA A 1 124 ? -0.032 -14.863 0.766 1.00 98.88 124 ALA A O 1
ATOM 891 N N . GLY A 1 125 ? 1.287 -13.040 0.675 1.00 98.88 125 GLY A N 1
ATOM 892 C CA . GLY A 1 125 ? 1.821 -13.114 2.032 1.00 98.88 125 GLY A CA 1
ATOM 893 C C . GLY A 1 125 ? 1.054 -12.247 3.029 1.00 98.88 125 GLY A C 1
ATOM 894 O O . GLY A 1 125 ? -0.136 -11.967 2.858 1.00 98.88 125 GLY A O 1
ATOM 895 N N . ASP A 1 126 ? 1.769 -11.802 4.059 1.00 98.94 126 ASP A N 1
ATOM 896 C CA . ASP A 1 126 ? 1.219 -10.995 5.145 1.00 98.94 126 ASP A CA 1
ATOM 897 C C . ASP A 1 126 ? 1.707 -9.547 5.060 1.00 98.94 126 ASP A C 1
ATOM 899 O O . ASP A 1 126 ? 2.907 -9.284 4.931 1.00 98.94 126 ASP A O 1
ATOM 903 N N . ILE A 1 127 ? 0.778 -8.601 5.176 1.00 98.94 127 ILE A N 1
ATOM 904 C CA . ILE A 1 127 ? 1.069 -7.176 5.326 1.00 98.94 127 ILE A CA 1
ATOM 905 C C . ILE A 1 127 ? 0.493 -6.706 6.658 1.00 98.94 127 ILE A C 1
ATOM 907 O O . ILE A 1 127 ? -0.703 -6.842 6.901 1.00 98.94 127 ILE A O 1
ATOM 911 N N . TYR A 1 128 ? 1.327 -6.113 7.503 1.00 98.94 128 TYR A N 1
ATOM 912 C CA . TYR A 1 128 ? 0.898 -5.393 8.696 1.00 98.94 128 TYR A CA 1
ATOM 913 C C . TYR A 1 128 ? 1.121 -3.898 8.493 1.00 98.94 128 TYR A C 1
ATOM 915 O O . TYR A 1 128 ? 2.219 -3.485 8.121 1.00 98.94 128 TYR A O 1
ATOM 923 N N . LEU A 1 129 ? 0.104 -3.087 8.763 1.00 98.88 129 LEU A N 1
ATOM 924 C CA . LEU A 1 129 ? 0.172 -1.633 8.704 1.00 98.88 129 LEU A CA 1
ATOM 925 C C . LEU A 1 129 ? -0.295 -1.024 10.022 1.00 98.88 129 LEU A C 1
ATOM 927 O O . LEU A 1 129 ? -1.414 -1.275 10.445 1.00 98.88 129 LEU A O 1
ATOM 931 N N . ASP A 1 130 ? 0.525 -0.157 10.607 1.00 98.75 130 ASP A N 1
ATOM 932 C CA . ASP A 1 130 ? 0.103 0.800 11.628 1.00 98.75 130 ASP A CA 1
ATOM 933 C C . ASP A 1 130 ? 0.408 2.222 11.153 1.00 98.75 130 ASP A C 1
ATOM 935 O O . ASP A 1 130 ? 1.567 2.636 11.077 1.00 98.75 130 ASP A O 1
ATOM 939 N N . GLY A 1 131 ? -0.641 2.958 10.786 1.00 97.88 131 GLY A N 1
ATOM 940 C CA . GLY A 1 131 ? -0.544 4.301 10.220 1.00 97.88 131 GLY A CA 1
ATOM 941 C C . GLY A 1 131 ? -0.280 5.412 11.237 1.00 97.88 131 GLY A C 1
ATOM 942 O O . GLY A 1 131 ? -0.142 6.570 10.837 1.00 97.88 131 GLY A O 1
ATOM 943 N N . PHE A 1 132 ? -0.233 5.118 12.541 1.00 98.19 132 PHE A N 1
ATOM 944 C CA . PHE A 1 132 ? 0.168 6.123 13.523 1.00 98.19 132 PHE A CA 1
ATOM 945 C C . PHE A 1 132 ? 1.651 6.459 13.365 1.00 98.19 132 PHE A C 1
ATOM 947 O O . PHE A 1 132 ? 2.489 5.584 13.162 1.00 98.19 132 PHE A O 1
ATOM 954 N N . VAL A 1 133 ? 1.990 7.739 13.515 1.00 96.56 133 VAL A N 1
ATOM 955 C CA . VAL A 1 133 ? 3.375 8.211 13.449 1.00 96.56 133 VAL A CA 1
ATOM 956 C C . VAL A 1 133 ? 4.105 7.778 14.725 1.00 96.56 133 VAL A C 1
ATOM 958 O O . VAL A 1 133 ? 3.698 8.200 15.818 1.00 96.56 133 VAL A O 1
ATOM 961 N N . PRO A 1 134 ? 5.154 6.941 14.627 1.00 95.44 134 PRO A N 1
ATOM 962 C CA . PRO A 1 134 ? 5.925 6.495 15.773 1.00 95.44 134 PRO A CA 1
ATOM 963 C C . PRO A 1 134 ? 6.796 7.623 16.333 1.00 95.44 134 PRO A C 1
ATOM 965 O O . PRO A 1 134 ? 7.295 8.480 15.611 1.00 95.44 134 PRO A O 1
ATOM 968 N N . THR A 1 135 ? 7.011 7.591 17.644 1.00 93.50 135 THR A N 1
ATOM 969 C CA . THR A 1 135 ? 8.090 8.309 18.328 1.00 93.50 135 THR A CA 1
ATOM 970 C C . THR A 1 135 ? 9.212 7.320 18.598 1.00 93.50 135 THR A C 1
ATOM 972 O O . THR A 1 135 ? 8.957 6.243 19.143 1.00 93.50 135 THR A O 1
ATOM 975 N N . LEU A 1 136 ? 10.438 7.670 18.215 1.00 89.12 136 LEU A N 1
ATOM 976 C CA . LEU A 1 136 ? 11.600 6.790 18.313 1.00 89.12 136 LEU A CA 1
ATOM 977 C C . LEU A 1 136 ? 12.566 7.266 19.399 1.00 89.12 136 LEU A C 1
ATOM 979 O O . LEU A 1 136 ? 12.702 8.468 19.623 1.00 89.12 136 LEU A O 1
ATOM 983 N N . ASP A 1 137 ? 13.243 6.328 20.058 1.00 87.31 137 ASP A N 1
ATOM 984 C CA . ASP A 1 137 ? 14.436 6.631 20.853 1.00 87.31 137 ASP A CA 1
ATOM 985 C C . ASP A 1 137 ? 15.704 6.707 19.975 1.00 87.31 137 ASP A C 1
ATOM 987 O O . ASP A 1 137 ? 15.680 6.454 18.764 1.00 87.31 137 ASP A O 1
ATOM 991 N N . ASP A 1 138 ? 16.843 7.029 20.594 1.00 82.69 138 ASP A N 1
ATOM 992 C CA . ASP A 1 138 ? 18.142 7.110 19.910 1.00 82.69 138 ASP A CA 1
ATOM 993 C C . ASP A 1 138 ? 18.574 5.773 19.276 1.00 82.69 138 ASP A C 1
ATOM 995 O O . ASP A 1 138 ? 19.336 5.760 18.307 1.00 82.69 138 ASP A O 1
ATOM 999 N N . ALA A 1 139 ? 18.071 4.645 19.789 1.00 82.38 139 ALA A N 1
ATOM 1000 C CA . ALA A 1 139 ? 18.327 3.306 19.267 1.00 82.38 139 ALA A CA 1
ATOM 1001 C C . ALA A 1 139 ? 17.346 2.893 18.148 1.00 82.38 139 ALA A C 1
ATOM 1003 O O . ALA A 1 139 ? 17.514 1.826 17.556 1.00 82.38 139 ALA A O 1
ATOM 1004 N N . GLY A 1 140 ? 16.362 3.736 17.817 1.00 79.56 140 GLY A N 1
ATOM 1005 C CA . GLY A 1 140 ? 15.352 3.474 16.791 1.00 79.56 140 GLY A CA 1
ATOM 1006 C C . GLY A 1 140 ? 14.179 2.615 17.266 1.00 79.56 140 GLY A C 1
ATOM 1007 O O . GLY A 1 140 ? 13.402 2.145 16.437 1.00 79.56 140 GLY A O 1
ATOM 1008 N N . ASN A 1 141 ? 14.021 2.407 18.574 1.00 87.69 141 ASN A N 1
ATOM 1009 C CA . ASN A 1 141 ? 12.873 1.692 19.122 1.00 87.69 141 ASN A CA 1
ATOM 1010 C C . ASN A 1 141 ? 11.657 2.612 19.214 1.00 87.69 141 ASN A C 1
ATOM 1012 O O . ASN A 1 141 ? 11.773 3.778 19.591 1.00 87.69 141 ASN A O 1
ATOM 1016 N N . ILE A 1 142 ? 10.472 2.061 18.954 1.00 92.12 142 ILE A N 1
ATOM 1017 C CA . ILE A 1 142 ? 9.209 2.781 19.132 1.00 92.12 142 ILE A CA 1
ATOM 1018 C C . ILE A 1 142 ? 8.915 2.928 20.628 1.00 92.12 142 ILE A C 1
ATOM 1020 O O . ILE A 1 142 ? 8.731 1.938 21.334 1.00 92.12 142 ILE A O 1
ATOM 1024 N N . THR A 1 143 ? 8.819 4.172 21.094 1.00 94.88 143 THR A N 1
ATOM 1025 C CA . THR A 1 143 ? 8.472 4.534 22.481 1.00 94.88 143 THR A CA 1
ATOM 1026 C C . THR A 1 143 ? 7.048 5.070 22.621 1.00 94.88 143 THR A C 1
ATOM 1028 O O . THR A 1 143 ? 6.510 5.139 23.724 1.00 94.88 143 THR A O 1
ATOM 1031 N N . GLY A 1 144 ? 6.414 5.418 21.503 1.00 95.81 144 GLY A N 1
ATOM 1032 C CA . GLY A 1 144 ? 5.035 5.883 21.438 1.00 95.81 144 GLY A CA 1
ATOM 1033 C C . GLY A 1 144 ? 4.563 5.981 19.993 1.00 95.81 144 GLY A C 1
ATOM 1034 O O . GLY A 1 144 ? 5.358 5.846 19.064 1.00 95.81 144 GLY A O 1
ATOM 1035 N N . LYS A 1 145 ? 3.266 6.206 19.793 1.00 96.56 145 LYS A N 1
ATOM 1036 C CA . LYS A 1 145 ? 2.666 6.411 18.471 1.00 96.56 145 LYS A CA 1
ATOM 1037 C C . LYS A 1 145 ? 1.539 7.430 18.580 1.00 96.56 145 LYS A C 1
ATOM 1039 O O . LYS A 1 145 ? 0.852 7.476 19.598 1.00 96.56 145 LYS A O 1
ATOM 1044 N N . THR A 1 146 ? 1.346 8.244 17.549 1.00 96.50 146 THR A N 1
ATOM 1045 C CA . THR A 1 146 ? 0.296 9.273 17.531 1.00 96.50 146 THR A CA 1
ATOM 1046 C C . THR A 1 146 ? -0.432 9.300 16.200 1.00 96.50 146 THR A C 1
ATOM 1048 O O . THR A 1 146 ? 0.174 9.126 15.143 1.00 96.50 146 THR A O 1
ATOM 1051 N N . PHE A 1 147 ? -1.742 9.539 16.242 1.00 96.88 147 PHE A N 1
ATOM 1052 C CA . PHE A 1 147 ? -2.509 9.739 15.022 1.00 96.88 147 PHE A CA 1
ATOM 1053 C C . PHE A 1 147 ? -2.046 11.013 14.307 1.00 96.88 147 PHE A C 1
ATOM 1055 O O . PHE A 1 147 ? -1.913 12.077 14.916 1.00 96.88 147 PHE A O 1
ATOM 1062 N N . TRP A 1 148 ? -1.832 10.905 12.998 1.00 96.00 148 TRP A N 1
ATOM 1063 C CA . TRP A 1 148 ? -1.622 12.044 12.117 1.00 96.00 148 TRP A CA 1
ATOM 1064 C C . TRP A 1 148 ? -2.823 12.175 11.192 1.00 96.00 148 TRP A C 1
ATOM 1066 O O . TRP A 1 148 ? -3.131 11.253 10.441 1.00 96.00 148 TRP A O 1
ATOM 1076 N N . GLN A 1 149 ? -3.481 13.332 11.240 1.00 95.38 149 GLN A N 1
ATOM 1077 C CA . GLN A 1 149 ? -4.589 13.620 10.344 1.00 95.38 149 GLN A CA 1
ATOM 1078 C C . GLN A 1 149 ? -4.044 14.032 8.967 1.00 95.38 149 GLN A C 1
ATOM 1080 O O . GLN A 1 149 ? -3.374 15.068 8.863 1.00 95.38 149 GLN A O 1
ATOM 1085 N N . PRO A 1 150 ? -4.311 13.253 7.906 1.00 94.50 150 PRO A N 1
ATOM 1086 C CA . PRO A 1 150 ? -3.838 13.583 6.575 1.00 94.50 150 PRO A CA 1
ATOM 1087 C C . PRO A 1 150 ? -4.607 14.784 6.013 1.00 94.50 150 PRO A C 1
ATOM 1089 O O . PRO A 1 150 ? -5.821 14.893 6.163 1.00 94.50 150 PRO A O 1
ATOM 1092 N N . ALA A 1 151 ? -3.908 15.675 5.305 1.00 92.31 151 ALA A N 1
ATOM 1093 C CA . ALA A 1 151 ? -4.544 16.822 4.647 1.00 92.31 151 ALA A CA 1
ATOM 1094 C C . ALA A 1 151 ? -5.476 16.410 3.488 1.00 92.31 151 ALA A C 1
ATOM 1096 O O . ALA A 1 151 ? -6.385 17.154 3.137 1.00 92.31 151 ALA A O 1
ATOM 1097 N N . ASN A 1 152 ? -5.238 15.237 2.895 1.00 94.50 152 ASN A N 1
ATOM 1098 C CA . ASN A 1 152 ? -6.079 14.604 1.882 1.00 94.50 152 ASN A CA 1
ATOM 1099 C C . ASN A 1 152 ? -6.107 13.095 2.134 1.00 94.50 152 ASN A C 1
ATOM 1101 O O . ASN A 1 152 ? -5.094 12.514 2.495 1.00 94.50 152 ASN A O 1
ATOM 1105 N N . LEU A 1 153 ? -7.221 12.412 1.886 1.00 96.62 153 LEU A N 1
ATOM 1106 C CA . LEU A 1 153 ? -7.298 10.971 2.175 1.00 96.62 153 LEU A CA 1
ATOM 1107 C C . LEU A 1 153 ? -6.395 10.117 1.270 1.00 96.62 153 LEU A C 1
ATOM 1109 O O . LEU A 1 153 ? -6.045 9.001 1.631 1.00 96.62 153 LEU A O 1
ATOM 1113 N N . ASN A 1 154 ? -5.972 10.638 0.116 1.00 95.69 154 ASN A N 1
ATOM 1114 C CA . ASN A 1 154 ? -5.099 9.915 -0.811 1.00 95.69 154 ASN A CA 1
ATOM 1115 C C . ASN A 1 154 ? -3.640 9.787 -0.336 1.00 95.69 154 ASN A C 1
ATOM 1117 O O . ASN A 1 154 ? -2.899 9.016 -0.932 1.00 95.69 154 ASN A O 1
ATOM 1121 N N . ILE A 1 155 ? -3.226 10.507 0.715 1.00 96.44 155 ILE A N 1
ATOM 1122 C CA . ILE A 1 155 ? -1.887 10.383 1.325 1.00 96.44 155 ILE A CA 1
ATOM 1123 C C . ILE A 1 155 ? -1.892 9.537 2.608 1.00 96.44 155 ILE A C 1
ATOM 1125 O O . ILE A 1 155 ? -0.894 9.498 3.329 1.00 96.44 155 ILE A O 1
ATOM 1129 N N . THR A 1 156 ? -3.015 8.885 2.918 1.00 98.06 156 THR A N 1
ATOM 1130 C CA . THR A 1 156 ? -3.118 7.920 4.015 1.00 98.06 156 THR A CA 1
ATOM 1131 C C . THR A 1 156 ? -2.320 6.663 3.677 1.00 98.06 156 THR A C 1
ATOM 1133 O O . THR A 1 156 ? -2.450 6.131 2.575 1.00 98.06 156 THR A O 1
ATOM 1136 N N . SER A 1 157 ? -1.526 6.167 4.631 1.00 98.62 157 SER A N 1
ATOM 1137 C CA . SER A 1 157 ? -0.771 4.916 4.489 1.00 98.62 157 SER A CA 1
ATOM 1138 C C . SER A 1 157 ? -1.682 3.756 4.080 1.00 98.62 157 SER A C 1
ATOM 1140 O O . SER A 1 157 ? -2.817 3.659 4.560 1.00 98.62 157 SER A O 1
ATOM 1142 N N . ALA A 1 158 ? -1.186 2.861 3.224 1.00 98.94 158 ALA A N 1
ATOM 1143 C CA . ALA A 1 158 ? -1.981 1.735 2.742 1.00 98.94 158 ALA A CA 1
ATOM 1144 C C . ALA A 1 158 ? -1.178 0.441 2.574 1.00 98.94 158 ALA A C 1
ATOM 1146 O O . ALA A 1 158 ? -0.034 0.457 2.119 1.00 98.94 158 ALA A O 1
ATOM 1147 N N . GLY A 1 159 ? -1.796 -0.701 2.886 1.00 98.88 159 GLY A N 1
ATOM 1148 C CA . GLY A 1 159 ? -1.181 -2.014 2.672 1.00 98.88 159 GLY A CA 1
ATOM 1149 C C . GLY A 1 159 ? -0.887 -2.274 1.193 1.00 98.88 159 GLY A C 1
ATOM 1150 O O . GLY A 1 159 ? 0.184 -2.766 0.840 1.00 98.88 159 GLY A O 1
ATOM 1151 N N . MET A 1 160 ? -1.798 -1.865 0.310 1.00 98.94 160 MET A N 1
ATOM 1152 C CA . MET A 1 160 ? -1.591 -1.884 -1.139 1.00 98.94 160 MET A CA 1
ATOM 1153 C C . MET A 1 160 ? -2.157 -0.634 -1.815 1.00 98.94 160 MET A C 1
ATOM 1155 O O . MET A 1 160 ? -3.178 -0.105 -1.371 1.00 98.94 160 MET A O 1
ATOM 1159 N N . VAL A 1 161 ? -1.538 -0.198 -2.918 1.00 98.88 161 VAL A N 1
ATOM 1160 C CA . VAL A 1 161 ? -2.016 0.934 -3.735 1.00 98.88 161 VAL A CA 1
ATOM 1161 C C . VAL A 1 161 ? -2.059 0.567 -5.218 1.00 98.88 161 VAL A C 1
ATOM 1163 O O . VAL A 1 161 ? -1.087 0.040 -5.756 1.00 98.88 161 VAL A O 1
ATOM 1166 N N . ALA A 1 162 ? -3.161 0.892 -5.894 1.00 98.81 162 ALA A N 1
ATOM 1167 C CA . ALA A 1 162 ? -3.295 0.805 -7.347 1.00 98.81 162 ALA A CA 1
ATOM 1168 C C . ALA A 1 162 ? -3.618 2.175 -7.954 1.00 98.81 162 ALA A C 1
ATOM 1170 O O . ALA A 1 162 ? -4.570 2.830 -7.535 1.00 98.81 162 ALA A O 1
ATOM 1171 N N . GLY A 1 163 ? -2.883 2.577 -8.987 1.00 98.44 163 GLY A N 1
ATOM 1172 C CA . GLY A 1 163 ? -3.129 3.802 -9.750 1.00 98.44 163 GLY A CA 1
ATOM 1173 C C . GLY A 1 163 ? -2.340 5.005 -9.236 1.00 98.44 163 GLY A C 1
ATOM 1174 O O . GLY A 1 163 ? -1.347 4.865 -8.518 1.00 98.44 163 GLY A O 1
ATOM 1175 N N . SER A 1 164 ? -2.767 6.206 -9.626 1.00 97.75 164 SER A N 1
ATOM 1176 C CA . SER A 1 164 ? -2.069 7.459 -9.311 1.00 97.75 164 SER A CA 1
ATOM 1177 C C . SER A 1 164 ? -3.038 8.570 -8.918 1.00 97.75 164 SER A C 1
ATOM 1179 O O . SER A 1 164 ? -4.214 8.543 -9.271 1.00 97.75 164 SER A O 1
ATOM 1181 N N . THR A 1 165 ? -2.559 9.594 -8.214 1.00 96.38 165 THR A N 1
ATOM 1182 C CA . THR A 1 165 ? -3.339 10.809 -7.942 1.00 96.38 165 THR A CA 1
ATOM 1183 C C . THR A 1 165 ? -3.699 11.590 -9.204 1.00 96.38 165 THR A C 1
ATOM 1185 O O . THR A 1 165 ? -4.623 12.401 -9.158 1.00 96.38 165 THR A O 1
ATOM 1188 N N . ASP A 1 166 ? -2.999 11.347 -10.316 1.00 94.44 166 ASP A N 1
ATOM 1189 C CA . ASP A 1 166 ? -3.105 12.119 -11.549 1.00 94.44 166 ASP A CA 1
ATOM 1190 C C . ASP A 1 166 ? -3.586 11.270 -12.729 1.00 94.44 166 ASP A C 1
ATOM 1192 O O . ASP A 1 166 ? -3.046 10.199 -13.020 1.00 94.44 166 ASP A O 1
ATOM 1196 N N . SER A 1 167 ? -4.534 11.826 -13.484 1.00 91.56 167 SER A N 1
ATOM 1197 C CA . SER A 1 167 ? -5.043 11.228 -14.721 1.00 91.56 167 SER A CA 1
ATOM 1198 C C . SER A 1 167 ? -3.928 10.910 -15.720 1.00 91.56 167 SER A C 1
ATOM 1200 O O . SER A 1 167 ? -3.040 11.727 -15.966 1.00 91.56 167 SER A O 1
ATOM 1202 N N . GLY A 1 168 ? -3.996 9.724 -16.329 1.00 90.94 168 GLY A N 1
ATOM 1203 C CA . GLY A 1 168 ? -3.030 9.239 -17.325 1.00 90.94 168 GLY A CA 1
ATOM 1204 C C . GLY A 1 168 ? -1.733 8.660 -16.744 1.00 90.94 168 GLY A C 1
ATOM 1205 O O . GLY A 1 168 ? -0.964 8.036 -17.482 1.00 90.94 168 GLY A O 1
ATOM 1206 N N . ASN A 1 169 ? -1.510 8.808 -15.433 1.00 93.25 169 ASN A N 1
ATOM 1207 C CA . ASN A 1 169 ? -0.371 8.217 -14.721 1.00 93.25 169 ASN A CA 1
ATOM 1208 C C . ASN A 1 169 ? -0.751 6.949 -13.944 1.00 93.25 169 ASN A C 1
ATOM 1210 O O . ASN A 1 169 ? 0.126 6.306 -13.379 1.00 93.25 169 ASN A O 1
ATOM 1214 N N . GLY A 1 170 ? -2.036 6.583 -13.946 1.00 93.19 170 GLY A N 1
ATOM 1215 C CA . GLY A 1 170 ? -2.547 5.355 -13.356 1.00 93.19 170 GLY A CA 1
ATOM 1216 C C . GLY A 1 170 ? -3.260 4.471 -14.375 1.00 93.19 170 GLY A C 1
ATOM 1217 O O . GLY A 1 170 ? -3.945 4.976 -15.260 1.00 93.19 170 GLY A O 1
ATOM 1218 N N . ASP A 1 171 ? -3.076 3.164 -14.241 1.00 97.12 171 ASP A N 1
ATOM 1219 C CA . ASP A 1 171 ? -3.875 2.091 -14.866 1.00 97.12 171 ASP A CA 1
ATOM 1220 C C . ASP A 1 171 ? -3.589 0.722 -14.211 1.00 97.12 171 ASP A C 1
ATOM 1222 O O . ASP A 1 171 ? -3.780 -0.338 -14.809 1.00 97.12 171 ASP A O 1
ATOM 1226 N N . ALA A 1 172 ? -3.066 0.740 -12.981 1.00 98.44 172 ALA A N 1
ATOM 1227 C CA . ALA A 1 172 ? -2.573 -0.454 -12.317 1.00 98.44 172 ALA A CA 1
ATOM 1228 C C . ALA A 1 172 ? -3.675 -1.312 -11.690 1.00 98.44 172 ALA A C 1
ATOM 1230 O O . ALA A 1 172 ? -4.759 -0.840 -11.340 1.00 98.44 172 ALA A O 1
ATOM 1231 N N . THR A 1 173 ? -3.332 -2.578 -11.456 1.00 98.88 173 THR A N 1
ATOM 1232 C CA . THR A 1 173 ? -4.133 -3.503 -10.649 1.00 98.88 173 THR A CA 1
ATOM 1233 C C . THR A 1 173 ? -3.352 -3.941 -9.413 1.00 98.88 173 THR A C 1
ATOM 1235 O O . THR A 1 173 ? -2.210 -4.389 -9.526 1.00 98.88 173 THR A O 1
ATOM 1238 N N . ALA A 1 174 ? -3.972 -3.843 -8.238 1.00 98.94 174 ALA A N 1
ATOM 1239 C CA . ALA A 1 174 ? -3.466 -4.413 -6.992 1.00 98.94 174 ALA A CA 1
ATOM 1240 C C . ALA A 1 174 ? -4.376 -5.561 -6.542 1.00 98.94 174 ALA A C 1
ATOM 1242 O O . ALA A 1 174 ? -5.576 -5.350 -6.395 1.00 98.94 174 ALA A O 1
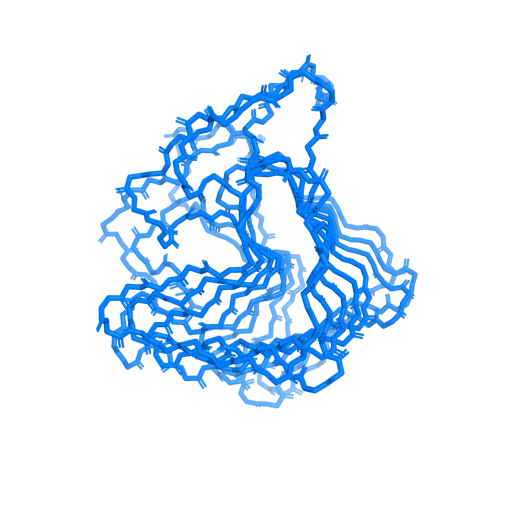ATOM 1243 N N . THR A 1 175 ? -3.833 -6.755 -6.304 1.00 98.94 175 THR A N 1
ATOM 1244 C CA . THR A 1 175 ? -4.614 -7.927 -5.870 1.00 98.94 175 THR A CA 1
ATOM 1245 C C . THR A 1 175 ? -4.075 -8.501 -4.566 1.00 98.94 175 THR A C 1
ATOM 1247 O O . THR A 1 175 ? -2.907 -8.881 -4.491 1.00 98.94 175 THR A O 1
ATOM 1250 N N . ASN A 1 176 ? -4.934 -8.605 -3.554 1.00 98.94 176 ASN A N 1
ATOM 1251 C CA . ASN A 1 176 ? -4.647 -9.306 -2.309 1.00 98.94 176 ASN A CA 1
ATOM 1252 C C . ASN A 1 176 ? -5.295 -10.694 -2.323 1.00 98.94 176 ASN A C 1
ATOM 1254 O O . ASN A 1 176 ? -6.516 -10.787 -2.315 1.00 98.94 176 ASN A O 1
ATOM 1258 N N . THR A 1 177 ? -4.504 -11.759 -2.287 1.00 98.94 177 THR A N 1
ATOM 1259 C CA . THR A 1 177 ? -4.943 -13.136 -1.999 1.00 98.94 177 THR A CA 1
ATOM 1260 C C . THR A 1 177 ? -4.464 -13.626 -0.628 1.00 98.94 177 THR A C 1
ATOM 1262 O O . THR A 1 177 ? -4.841 -14.717 -0.212 1.00 98.94 177 THR A O 1
ATOM 1265 N N . GLY A 1 178 ? -3.603 -12.856 0.046 1.00 98.88 178 GLY A N 1
ATOM 1266 C CA . GLY A 1 178 ? -3.063 -13.146 1.373 1.00 98.88 178 GLY A CA 1
ATOM 1267 C C . GLY A 1 178 ? -3.797 -12.399 2.487 1.00 98.88 178 GLY A C 1
ATOM 1268 O O . GLY A 1 178 ? -5.018 -12.210 2.437 1.00 98.88 178 GLY A O 1
ATOM 1269 N N . THR A 1 179 ? -3.035 -11.955 3.485 1.00 98.94 179 THR A N 1
ATOM 1270 C CA . THR A 1 179 ? -3.549 -11.249 4.665 1.00 98.94 179 THR A CA 1
ATOM 1271 C C . THR A 1 179 ? -3.054 -9.809 4.694 1.00 98.94 179 THR A C 1
ATOM 1273 O O . THR A 1 179 ? -1.866 -9.545 4.505 1.00 98.94 179 THR A O 1
ATOM 1276 N N . ILE A 1 180 ? -3.952 -8.875 4.997 1.00 99.00 180 ILE A N 1
ATOM 1277 C CA . ILE A 1 180 ? -3.610 -7.497 5.347 1.00 99.00 180 ILE A CA 1
ATOM 1278 C C . ILE A 1 180 ? -4.231 -7.182 6.707 1.00 99.00 180 ILE A C 1
ATOM 1280 O O . ILE A 1 180 ? -5.449 -7.205 6.856 1.00 99.00 180 ILE A O 1
ATOM 1284 N N . THR A 1 181 ? -3.407 -6.837 7.687 1.00 98.94 181 THR A N 1
ATOM 1285 C CA . THR A 1 181 ? -3.860 -6.322 8.980 1.00 98.94 181 THR A CA 1
ATOM 1286 C C . THR A 1 181 ? -3.555 -4.838 9.047 1.00 98.94 181 THR A C 1
ATOM 1288 O O . THR A 1 181 ? -2.400 -4.435 8.913 1.00 98.94 181 THR A O 1
ATOM 1291 N N . VAL A 1 182 ? -4.580 -4.026 9.280 1.00 98.94 182 VAL A N 1
ATOM 1292 C CA . VAL A 1 182 ? -4.430 -2.592 9.524 1.00 98.94 182 VAL A CA 1
ATOM 1293 C C . VAL A 1 182 ? -4.774 -2.319 10.975 1.00 98.94 182 VAL A C 1
ATOM 1295 O O . VAL A 1 182 ? -5.894 -2.573 11.410 1.00 98.94 182 VAL A O 1
ATOM 1298 N N . ASN A 1 183 ? -3.809 -1.794 11.713 1.00 98.81 183 ASN A N 1
ATOM 1299 C CA . ASN A 1 183 ? -3.928 -1.465 13.117 1.00 98.81 183 ASN A CA 1
ATOM 1300 C C . ASN A 1 183 ? -3.946 0.050 13.307 1.00 98.81 183 ASN A C 1
ATOM 1302 O O . ASN A 1 183 ? -3.139 0.754 12.707 1.00 98.81 183 ASN A O 1
ATOM 1306 N N . ASN A 1 184 ? -4.820 0.538 14.187 1.00 98.50 184 ASN A N 1
ATOM 1307 C CA . ASN A 1 184 ? -4.953 1.938 14.609 1.00 98.50 184 ASN A CA 1
ATOM 1308 C C . ASN A 1 184 ? -5.382 2.928 13.517 1.00 98.50 184 ASN A C 1
ATOM 1310 O O . ASN A 1 184 ? -6.373 3.634 13.706 1.00 98.50 184 ASN A O 1
ATOM 1314 N N . ALA A 1 185 ? -4.651 3.022 12.406 1.00 98.56 185 ALA A N 1
ATOM 1315 C CA . ALA A 1 185 ? -4.976 3.872 11.270 1.00 98.56 185 ALA A CA 1
ATOM 1316 C C . ALA A 1 185 ? -4.381 3.356 9.956 1.00 98.56 185 ALA A C 1
ATOM 1318 O O . ALA A 1 185 ? -3.350 2.686 9.941 1.00 98.56 185 ALA A O 1
ATOM 1319 N N . GLY A 1 186 ? -4.998 3.746 8.846 1.00 98.75 186 GLY A N 1
ATOM 1320 C CA . GLY A 1 186 ? -4.560 3.413 7.496 1.00 98.75 186 GLY A CA 1
ATOM 1321 C C . GLY A 1 186 ? -5.637 2.704 6.687 1.00 98.75 186 GLY A C 1
ATOM 1322 O O . GLY A 1 186 ? -6.739 2.432 7.177 1.00 98.75 186 GLY A O 1
ATOM 1323 N N . PHE A 1 187 ? -5.299 2.406 5.433 1.00 98.94 187 PHE A N 1
ATOM 1324 C CA . PHE A 1 187 ? -6.156 1.668 4.510 1.00 98.94 187 PHE A CA 1
ATOM 1325 C C . PHE A 1 187 ? -5.586 0.277 4.221 1.00 98.94 187 PHE A C 1
ATOM 1327 O O . PHE A 1 187 ? -4.390 0.125 3.985 1.00 98.94 187 PHE A O 1
ATOM 1334 N N . GLY A 1 188 ? -6.423 -0.758 4.194 1.00 98.94 188 GLY A N 1
ATOM 1335 C CA . GLY A 1 188 ? -5.967 -2.095 3.797 1.00 98.94 188 GLY A CA 1
ATOM 1336 C C . GLY A 1 188 ? -5.515 -2.086 2.340 1.00 98.94 188 GLY A C 1
ATOM 1337 O O . GLY A 1 188 ? -4.370 -2.407 2.021 1.00 98.94 188 GLY A O 1
ATOM 1338 N N . MET A 1 189 ? -6.395 -1.612 1.461 1.00 98.94 189 MET A N 1
ATOM 1339 C CA . MET A 1 189 ? -6.095 -1.371 0.051 1.00 98.94 189 MET A CA 1
ATOM 1340 C C . MET A 1 189 ? -6.630 -0.009 -0.395 1.00 98.94 189 MET A C 1
ATOM 1342 O O . MET A 1 189 ? -7.713 0.404 0.018 1.00 98.94 189 MET A O 1
ATOM 1346 N N . MET A 1 190 ? -5.903 0.674 -1.277 1.00 98.88 190 MET A N 1
ATOM 1347 C CA . MET A 1 190 ? -6.314 1.948 -1.862 1.00 98.88 190 MET A CA 1
ATOM 1348 C C . MET A 1 190 ? -6.262 1.892 -3.391 1.00 98.88 190 MET A C 1
ATOM 1350 O O . MET A 1 190 ? -5.242 1.532 -3.976 1.00 98.88 190 MET A O 1
ATOM 1354 N N . ALA A 1 191 ? -7.349 2.285 -4.047 1.00 98.88 191 ALA A N 1
ATOM 1355 C CA . ALA A 1 191 ? -7.384 2.528 -5.483 1.00 98.88 191 ALA A CA 1
ATOM 1356 C C . ALA A 1 191 ? -7.479 4.031 -5.751 1.00 98.88 191 ALA A C 1
ATOM 1358 O O . ALA A 1 191 ? -8.334 4.715 -5.190 1.00 98.88 191 ALA A O 1
ATOM 1359 N N . LEU A 1 192 ? -6.601 4.525 -6.618 1.00 98.75 192 LEU A N 1
ATOM 1360 C CA . LEU A 1 192 ? -6.540 5.906 -7.089 1.00 98.75 192 LEU A CA 1
ATOM 1361 C C . LEU A 1 192 ? -6.974 5.986 -8.561 1.00 98.75 192 LEU A C 1
ATOM 1363 O O . LEU A 1 192 ? -7.441 4.999 -9.131 1.00 98.75 192 LEU A O 1
ATOM 1367 N N . ASN A 1 193 ? -6.794 7.140 -9.209 1.00 98.19 193 ASN A N 1
ATOM 1368 C CA . ASN A 1 193 ? -7.184 7.342 -10.602 1.00 98.19 193 ASN A CA 1
ATOM 1369 C C . ASN A 1 193 ? -6.618 6.246 -11.522 1.00 98.19 193 ASN A C 1
ATOM 1371 O O . ASN A 1 193 ? -5.419 5.952 -11.488 1.00 98.19 193 ASN A O 1
ATOM 1375 N N . GLY A 1 194 ? -7.500 5.631 -12.317 1.00 97.56 194 GLY A N 1
ATOM 1376 C CA . GLY A 1 194 ? -7.178 4.532 -13.234 1.00 97.56 194 GLY A CA 1
ATOM 1377 C C . GLY A 1 194 ? -6.868 3.192 -12.554 1.00 97.56 194 GLY A C 1
ATOM 1378 O O . GLY A 1 194 ? -6.756 2.180 -13.237 1.00 97.56 194 GLY A O 1
ATOM 1379 N N . GLY A 1 195 ? -6.737 3.161 -11.228 1.00 98.56 195 GLY A N 1
ATOM 1380 C CA . GLY A 1 195 ? -6.377 1.974 -10.469 1.00 98.56 195 GLY A CA 1
ATOM 1381 C C . GLY A 1 195 ? -7.572 1.101 -10.098 1.00 98.56 195 GLY A C 1
ATOM 1382 O O . GLY A 1 195 ? -8.665 1.596 -9.811 1.00 98.56 195 GLY A O 1
ATOM 1383 N N . THR A 1 196 ? -7.333 -0.209 -10.035 1.00 98.94 196 THR A N 1
ATOM 1384 C CA . THR A 1 196 ? -8.267 -1.187 -9.462 1.00 98.94 196 THR A CA 1
ATOM 1385 C C . THR A 1 196 ? -7.588 -1.981 -8.348 1.00 98.94 196 THR A C 1
ATOM 1387 O O . THR A 1 196 ? -6.551 -2.601 -8.569 1.00 98.94 196 THR A O 1
ATOM 1390 N N . ALA A 1 197 ? -8.170 -1.981 -7.151 1.00 98.94 197 ALA A N 1
ATOM 1391 C CA . ALA A 1 197 ? -7.702 -2.763 -6.010 1.00 98.94 197 ALA A CA 1
ATOM 1392 C C . ALA A 1 197 ? -8.705 -3.879 -5.688 1.00 98.94 197 ALA A C 1
ATOM 1394 O O . ALA A 1 197 ? -9.887 -3.608 -5.483 1.00 98.94 197 ALA A O 1
ATOM 1395 N N . ILE A 1 198 ? -8.245 -5.128 -5.645 1.00 99.00 198 ILE A N 1
ATOM 1396 C CA . ILE A 1 198 ? -9.083 -6.325 -5.534 1.00 99.00 198 ILE A CA 1
ATOM 1397 C C . ILE A 1 198 ? -8.670 -7.131 -4.303 1.00 99.00 198 ILE A C 1
ATOM 1399 O O . ILE A 1 198 ? -7.543 -7.620 -4.223 1.00 99.00 198 ILE A O 1
ATOM 1403 N N . ASN A 1 199 ? -9.592 -7.314 -3.363 1.00 98.94 199 ASN A N 1
ATOM 1404 C CA . ASN A 1 199 ? -9.422 -8.223 -2.240 1.00 98.94 199 ASN A CA 1
ATOM 1405 C C . ASN A 1 199 ? -10.057 -9.583 -2.554 1.00 98.94 199 ASN A C 1
ATOM 1407 O O . ASN A 1 199 ? -11.273 -9.693 -2.663 1.00 98.94 199 ASN A O 1
ATOM 1411 N N . GLN A 1 200 ? -9.224 -10.611 -2.670 1.00 98.94 200 GLN A N 1
ATOM 1412 C CA . GLN A 1 200 ? -9.581 -12.031 -2.757 1.00 98.94 200 GLN A CA 1
ATOM 1413 C C . GLN A 1 200 ? -9.128 -12.822 -1.514 1.00 98.94 200 GLN A C 1
ATOM 1415 O O . GLN A 1 200 ? -9.415 -14.015 -1.421 1.00 98.94 200 GLN A O 1
ATOM 1420 N N . GLY A 1 201 ? -8.409 -12.174 -0.591 1.00 98.88 201 GLY A N 1
ATOM 1421 C CA . GLY A 1 201 ? -7.915 -12.726 0.666 1.00 98.88 201 GLY A CA 1
ATOM 1422 C C . GLY A 1 201 ? -8.621 -12.115 1.877 1.00 98.88 201 GLY A C 1
ATOM 1423 O O . GLY A 1 201 ? -9.827 -11.866 1.854 1.00 98.88 201 GLY A O 1
ATOM 1424 N N . THR A 1 202 ? -7.869 -11.866 2.949 1.00 98.94 202 THR A N 1
ATOM 1425 C CA . THR A 1 202 ? -8.405 -11.304 4.200 1.00 98.94 202 THR A CA 1
ATOM 1426 C C . THR A 1 202 ? -7.830 -9.922 4.481 1.00 98.94 202 THR A C 1
ATOM 1428 O O . THR A 1 202 ? -6.616 -9.730 4.419 1.00 98.94 202 THR A O 1
ATOM 1431 N N . ILE A 1 203 ? -8.698 -8.978 4.840 1.00 98.94 203 ILE A N 1
ATOM 1432 C CA . ILE A 1 203 ? -8.330 -7.696 5.445 1.00 98.94 203 ILE A CA 1
ATOM 1433 C C . ILE A 1 203 ? -8.908 -7.667 6.861 1.00 98.94 203 ILE A C 1
ATOM 1435 O O . ILE A 1 203 ? -10.101 -7.897 7.027 1.00 98.94 203 ILE A O 1
ATOM 1439 N N . THR A 1 204 ? -8.099 -7.361 7.871 1.00 98.94 204 THR A N 1
ATOM 1440 C CA . THR A 1 204 ? -8.546 -7.241 9.267 1.00 98.94 204 THR A CA 1
ATOM 1441 C C . THR A 1 204 ? -8.211 -5.855 9.804 1.00 98.94 204 THR A C 1
ATOM 1443 O O . THR A 1 204 ? -7.076 -5.393 9.683 1.00 98.94 204 THR A O 1
ATOM 1446 N N . LEU A 1 205 ? -9.202 -5.189 10.395 1.00 98.94 205 LEU A N 1
ATOM 1447 C CA . LEU A 1 205 ? -9.077 -3.861 10.990 1.00 98.94 205 LEU A CA 1
ATOM 1448 C C . LEU A 1 205 ? -9.059 -3.972 12.512 1.00 98.94 205 LEU A C 1
ATOM 1450 O O . LEU A 1 205 ? -10.069 -4.338 13.109 1.00 98.94 205 LEU A O 1
ATOM 1454 N N . THR A 1 206 ? -7.937 -3.622 13.133 1.00 98.81 206 THR A N 1
ATOM 1455 C CA . THR A 1 206 ? -7.729 -3.704 14.584 1.00 98.81 206 THR A CA 1
ATOM 1456 C C . THR A 1 206 ? -7.371 -2.345 15.178 1.00 98.81 206 THR A C 1
ATOM 1458 O O . THR A 1 206 ? -7.015 -1.397 14.474 1.00 98.81 206 THR A O 1
ATOM 1461 N N . ALA A 1 207 ? -7.461 -2.239 16.499 1.00 98.38 207 ALA A N 1
ATOM 1462 C CA . ALA A 1 207 ? -6.971 -1.093 17.248 1.00 98.38 207 ALA A CA 1
ATOM 1463 C C . ALA A 1 207 ? -6.304 -1.577 18.535 1.00 98.38 207 ALA A C 1
ATOM 1465 O O . ALA A 1 207 ? -6.765 -2.544 19.148 1.00 98.38 207 ALA A O 1
ATOM 1466 N N . ASP A 1 208 ? -5.242 -0.890 18.943 1.00 98.19 208 ASP A N 1
ATOM 1467 C CA . ASP A 1 208 ? -4.617 -1.116 20.239 1.00 98.19 208 ASP A CA 1
ATOM 1468 C C . ASP A 1 208 ? -5.594 -0.753 21.371 1.00 98.19 208 ASP A C 1
ATOM 1470 O O . ASP A 1 208 ? -6.500 0.076 21.219 1.00 98.19 208 ASP A O 1
ATOM 1474 N N . GLU A 1 209 ? -5.401 -1.361 22.541 1.00 96.75 209 GLU A N 1
ATOM 1475 C CA . GLU A 1 209 ? -6.224 -1.074 23.715 1.00 96.75 209 GLU A CA 1
ATOM 1476 C C . GLU A 1 209 ? -6.198 0.426 24.059 1.00 96.75 209 GLU A C 1
ATOM 1478 O O . GLU A 1 209 ? -5.143 1.055 24.148 1.00 96.75 209 GLU A O 1
ATOM 1483 N N . GLY A 1 210 ? -7.382 1.010 24.256 1.00 95.62 210 GLY A N 1
ATOM 1484 C CA . GLY A 1 210 ? -7.537 2.426 24.594 1.00 95.62 210 GLY A CA 1
ATOM 1485 C C . GLY A 1 210 ? -7.466 3.392 23.407 1.00 95.62 210 GLY A C 1
ATOM 1486 O O . GLY A 1 210 ? -7.740 4.578 23.597 1.00 95.62 210 GLY A O 1
ATOM 1487 N N . VAL A 1 211 ? -7.168 2.926 22.189 1.00 97.00 211 VAL A N 1
ATOM 1488 C CA . VAL A 1 211 ? -7.255 3.767 20.989 1.00 97.00 211 VAL A CA 1
ATOM 1489 C C . VAL A 1 211 ? -8.720 3.991 20.621 1.00 97.00 211 VAL A C 1
ATOM 1491 O O . VAL A 1 211 ? -9.497 3.054 20.444 1.00 97.00 211 VAL A O 1
ATOM 1494 N N . THR A 1 212 ? -9.099 5.260 20.486 1.00 95.94 212 THR A N 1
ATOM 1495 C CA . THR A 1 212 ? -10.440 5.684 20.066 1.00 95.94 212 THR A CA 1
ATOM 1496 C C . THR A 1 212 ? -10.392 6.403 18.725 1.00 95.94 212 THR A C 1
ATOM 1498 O O . THR A 1 212 ? -9.354 6.937 18.325 1.00 95.94 212 THR A O 1
ATOM 1501 N N . GLN A 1 213 ? -11.541 6.476 18.053 1.00 96.75 213 GLN A N 1
ATOM 1502 C CA . GLN A 1 213 ? -11.677 7.241 16.819 1.00 96.75 213 GLN A CA 1
ATOM 1503 C C . GLN A 1 213 ? -11.306 8.713 17.040 1.00 96.75 213 GLN A C 1
ATOM 1505 O O . GLN A 1 213 ? -11.878 9.383 17.899 1.00 96.75 213 GLN A O 1
ATOM 1510 N N . THR A 1 214 ? -10.365 9.206 16.241 1.00 95.88 214 THR A N 1
ATOM 1511 C CA . THR A 1 214 ? -9.977 10.623 16.173 1.00 95.88 214 THR A CA 1
ATOM 1512 C C . THR A 1 214 ? -10.454 11.264 14.870 1.00 95.88 214 THR A C 1
ATOM 1514 O O . THR A 1 214 ? -10.797 12.443 14.858 1.00 95.88 214 THR A O 1
ATOM 1517 N N . ASP A 1 215 ? -10.524 10.485 13.788 1.00 96.50 215 ASP A N 1
ATOM 1518 C CA . ASP A 1 215 ? -11.036 10.913 12.485 1.00 96.50 215 ASP A CA 1
ATOM 1519 C C . ASP A 1 215 ? -12.009 9.877 11.909 1.00 96.50 215 ASP A C 1
ATOM 1521 O O . ASP A 1 215 ? -11.893 8.670 12.148 1.00 96.50 215 ASP A O 1
ATOM 1525 N N . GLU A 1 216 ? -12.983 10.352 11.134 1.00 95.38 216 GLU A N 1
ATOM 1526 C CA . GLU A 1 216 ? -14.025 9.516 10.544 1.00 95.38 216 GLU A CA 1
ATOM 1527 C C . GLU A 1 216 ? -13.456 8.419 9.632 1.00 95.38 216 GLU A C 1
ATOM 1529 O O . GLU A 1 216 ? -14.026 7.333 9.544 1.00 95.38 216 GLU A O 1
ATOM 1534 N N . ASN A 1 217 ? -12.346 8.697 8.948 1.00 97.06 217 ASN A N 1
ATOM 1535 C CA . ASN A 1 217 ? -11.715 7.816 7.967 1.00 97.06 217 ASN A CA 1
ATOM 1536 C C . ASN A 1 217 ? -10.347 7.318 8.446 1.00 97.06 217 ASN A C 1
ATOM 1538 O O . ASN A 1 217 ? -9.489 6.978 7.636 1.00 97.06 217 ASN A O 1
ATOM 1542 N N . GLN A 1 218 ? -10.153 7.265 9.765 1.00 97.81 218 GLN A N 1
ATOM 1543 C CA . GLN A 1 218 ? -8.911 6.824 10.391 1.00 97.81 218 GLN A CA 1
ATOM 1544 C C . GLN A 1 218 ? -8.517 5.396 9.983 1.00 97.81 218 GLN A C 1
ATOM 1546 O O . GLN A 1 218 ? -7.348 5.162 9.693 1.00 97.81 218 GLN A O 1
ATOM 1551 N N . LEU A 1 219 ? -9.467 4.454 9.959 1.00 98.75 219 LEU A N 1
ATOM 1552 C CA . LEU A 1 219 ? -9.207 3.024 9.767 1.00 98.75 219 LEU A CA 1
ATOM 1553 C C . LEU A 1 219 ? -10.207 2.419 8.774 1.00 98.75 219 LEU A C 1
ATOM 1555 O O . LEU A 1 219 ? -11.399 2.317 9.075 1.00 98.75 219 LEU A O 1
ATOM 1559 N N . VAL A 1 220 ? -9.730 2.029 7.588 1.00 98.94 220 VAL A N 1
ATOM 1560 C CA . VAL A 1 220 ? -10.596 1.557 6.494 1.00 98.94 220 VAL A CA 1
ATOM 1561 C C . VAL A 1 220 ? -10.042 0.292 5.835 1.00 98.94 220 VAL A C 1
ATOM 1563 O O . VAL A 1 220 ? -8.848 0.179 5.583 1.00 98.94 220 VAL A O 1
ATOM 1566 N N . GLY A 1 221 ? -10.915 -0.656 5.496 1.00 98.88 221 GLY A N 1
ATOM 1567 C CA . GLY A 1 221 ? -10.567 -1.867 4.750 1.00 98.88 221 GLY A CA 1
ATOM 1568 C C . GLY A 1 221 ? -10.099 -1.548 3.335 1.00 98.88 221 GLY A C 1
ATOM 1569 O O . GLY A 1 221 ? -8.946 -1.795 2.986 1.00 98.88 221 GLY A O 1
ATOM 1570 N N . MET A 1 222 ? -10.978 -0.964 2.520 1.00 98.94 222 MET A N 1
ATOM 1571 C CA . MET A 1 222 ? -10.661 -0.578 1.145 1.00 98.94 222 MET A CA 1
ATOM 1572 C C . MET A 1 222 ? -11.141 0.843 0.819 1.00 98.94 222 MET A C 1
ATOM 1574 O O . MET A 1 222 ? -12.303 1.179 1.048 1.00 98.94 222 MET A O 1
ATOM 1578 N N . ALA A 1 223 ? -10.269 1.670 0.243 1.00 98.88 223 ALA A N 1
ATOM 1579 C CA . ALA A 1 223 ? -10.568 3.055 -0.121 1.00 98.88 223 ALA A CA 1
ATOM 1580 C C . ALA A 1 223 ? -10.462 3.291 -1.636 1.00 98.88 223 ALA A C 1
ATOM 1582 O O . ALA A 1 223 ? -9.426 3.018 -2.240 1.00 98.88 223 ALA A O 1
ATOM 1583 N N . ALA A 1 224 ? -11.517 3.827 -2.248 1.00 98.88 224 ALA A N 1
ATOM 1584 C CA . ALA A 1 224 ? -11.548 4.233 -3.650 1.00 98.88 224 ALA A CA 1
ATOM 1585 C C . ALA A 1 224 ? -11.569 5.764 -3.748 1.00 98.88 224 ALA A C 1
ATOM 1587 O O . ALA A 1 224 ? -12.518 6.413 -3.310 1.00 98.88 224 ALA A O 1
ATOM 1588 N N . LEU A 1 225 ? -10.508 6.351 -4.292 1.00 98.62 225 LEU A N 1
ATOM 1589 C CA . LEU A 1 225 ? -10.324 7.798 -4.365 1.00 98.62 225 LEU A CA 1
ATOM 1590 C C . LEU A 1 225 ? -9.907 8.207 -5.781 1.00 98.62 225 LEU A C 1
ATOM 1592 O O . LEU A 1 225 ? -9.352 7.414 -6.538 1.00 98.62 225 LEU A O 1
ATOM 1596 N N . ASN A 1 226 ? -10.135 9.463 -6.149 1.00 97.50 226 ASN A N 1
ATOM 1597 C CA . ASN A 1 226 ? -9.737 10.064 -7.422 1.00 97.50 226 ASN A CA 1
ATOM 1598 C C . ASN A 1 226 ? -10.221 9.286 -8.668 1.00 97.50 226 ASN A C 1
ATOM 1600 O O . ASN A 1 226 ? -9.562 9.313 -9.712 1.00 97.50 226 ASN A O 1
ATOM 1604 N N . GLY A 1 227 ? -11.357 8.595 -8.582 1.00 97.62 227 GLY A N 1
ATOM 1605 C CA . GLY A 1 227 ? -11.903 7.769 -9.661 1.00 97.62 227 GLY A CA 1
ATOM 1606 C C . GLY A 1 227 ? -11.378 6.334 -9.683 1.00 97.62 227 GLY A C 1
ATOM 1607 O O . GLY A 1 227 ? -11.478 5.663 -10.710 1.00 97.62 227 GLY A O 1
ATOM 1608 N N . GLY A 1 228 ? -10.782 5.869 -8.584 1.00 98.62 228 GLY A N 1
ATOM 1609 C CA . GLY A 1 228 ? -10.358 4.484 -8.417 1.00 98.62 228 GLY A CA 1
ATOM 1610 C C . GLY A 1 228 ? -11.523 3.518 -8.220 1.00 98.62 228 GLY A C 1
ATOM 1611 O O . GLY A 1 228 ? -12.660 3.910 -7.944 1.00 98.62 228 GLY A O 1
ATOM 1612 N N . THR A 1 229 ? -11.230 2.225 -8.350 1.00 98.94 229 THR A N 1
ATOM 1613 C CA . THR A 1 229 ? -12.192 1.145 -8.095 1.00 98.94 229 THR A CA 1
ATOM 1614 C C . THR A 1 229 ? -11.647 0.172 -7.059 1.00 98.94 229 THR A C 1
ATOM 1616 O O . THR A 1 229 ? -10.559 -0.375 -7.230 1.00 98.94 229 THR A O 1
ATOM 1619 N N . VAL A 1 230 ? -12.416 -0.088 -6.004 1.00 98.94 230 VAL A N 1
ATOM 1620 C CA . VAL A 1 230 ? -12.128 -1.171 -5.053 1.00 98.94 230 VAL A CA 1
ATOM 1621 C C . VAL A 1 230 ? -13.155 -2.288 -5.187 1.00 98.94 230 VAL A C 1
ATOM 1623 O O . VAL A 1 230 ? -14.351 -2.033 -5.343 1.00 98.94 230 VAL A O 1
ATOM 1626 N N . ILE A 1 231 ? -12.684 -3.530 -5.124 1.00 98.94 231 ILE A N 1
ATOM 1627 C CA . ILE A 1 231 ? -13.501 -4.733 -5.268 1.00 98.94 231 ILE A CA 1
ATOM 1628 C C . ILE A 1 231 ? -13.168 -5.688 -4.126 1.00 98.94 231 ILE A C 1
ATOM 1630 O O . ILE A 1 231 ? -12.067 -6.227 -4.079 1.00 98.94 231 ILE A O 1
ATOM 1634 N N . ASN A 1 232 ? -14.117 -5.946 -3.233 1.00 98.94 232 ASN A N 1
ATOM 1635 C CA . ASN A 1 232 ? -14.046 -7.121 -2.371 1.00 98.94 232 ASN A CA 1
ATOM 1636 C C . ASN A 1 232 ? -14.687 -8.286 -3.129 1.00 98.94 232 ASN A C 1
ATOM 1638 O O . ASN A 1 232 ? -15.911 -8.337 -3.272 1.00 98.94 232 ASN A O 1
ATOM 1642 N N . ASP A 1 233 ? -13.856 -9.156 -3.695 1.00 98.81 233 ASP A N 1
ATOM 1643 C CA . ASP A 1 233 ? -14.280 -10.291 -4.514 1.00 98.81 233 ASP A CA 1
ATOM 1644 C C . ASP A 1 233 ? -15.037 -11.320 -3.660 1.00 98.81 233 ASP A C 1
ATOM 1646 O O . ASP A 1 233 ? -14.992 -11.297 -2.437 1.00 98.81 233 ASP A O 1
ATOM 1650 N N . THR A 1 234 ? -15.719 -12.253 -4.308 1.00 98.62 234 THR A N 1
ATOM 1651 C CA . THR A 1 234 ? -16.457 -13.384 -3.735 1.00 98.62 234 THR A CA 1
ATOM 1652 C C . THR A 1 234 ? -15.685 -14.188 -2.686 1.00 98.62 234 THR A C 1
ATOM 1654 O O . THR A 1 234 ? -16.300 -14.706 -1.757 1.00 98.62 234 THR A O 1
ATOM 1657 N N . THR A 1 235 ? -14.358 -14.290 -2.800 1.00 98.69 235 THR A N 1
ATOM 1658 C CA . THR A 1 235 ? -13.495 -14.953 -1.803 1.00 98.69 235 THR A CA 1
ATOM 1659 C C . THR A 1 235 ? -12.941 -13.996 -0.747 1.00 98.69 235 THR A C 1
ATOM 1661 O O . THR A 1 235 ? -12.404 -14.442 0.265 1.00 98.69 235 THR A O 1
ATOM 1664 N N . GLY A 1 236 ? -13.064 -12.689 -0.972 1.00 98.88 236 GLY A N 1
ATOM 1665 C CA . GLY A 1 236 ? -12.561 -11.645 -0.098 1.00 98.88 236 GLY A CA 1
ATOM 1666 C C . GLY A 1 236 ? -13.351 -11.548 1.205 1.00 98.88 236 GLY A C 1
ATOM 1667 O O . GLY A 1 236 ? -14.585 -11.572 1.222 1.00 98.88 236 GLY A O 1
ATOM 1668 N N . THR A 1 237 ? -12.629 -11.409 2.313 1.00 98.94 237 THR A N 1
ATOM 1669 C CA . THR A 1 237 ? -13.193 -11.152 3.642 1.00 98.94 237 THR A CA 1
ATOM 1670 C C . THR A 1 237 ? -12.611 -9.869 4.221 1.00 98.94 237 THR A C 1
ATOM 1672 O O . THR A 1 237 ? -11.399 -9.656 4.159 1.00 98.94 237 THR A O 1
ATOM 1675 N N . ILE A 1 238 ? -13.469 -9.028 4.797 1.00 98.94 238 ILE A N 1
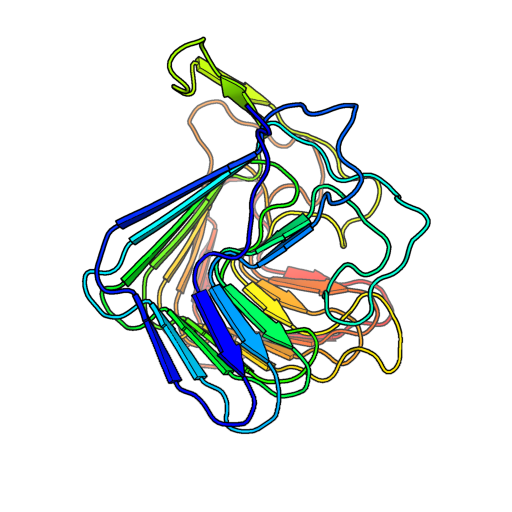ATOM 1676 C CA . ILE A 1 238 ? -13.073 -7.859 5.587 1.00 98.94 238 ILE A CA 1
ATOM 1677 C C . ILE A 1 238 ? -13.604 -8.040 7.012 1.00 98.94 238 ILE A C 1
ATOM 1679 O O . ILE A 1 238 ? -14.816 -8.047 7.216 1.00 98.94 238 ILE A O 1
ATOM 1683 N N . ASN A 1 239 ? -12.706 -8.177 7.985 1.00 98.88 239 ASN A N 1
ATOM 1684 C CA . ASN A 1 239 ? -13.027 -8.267 9.409 1.00 98.88 239 ASN A CA 1
ATOM 1685 C C . ASN A 1 239 ? -12.845 -6.902 10.076 1.00 98.88 239 ASN A C 1
ATOM 1687 O O . ASN A 1 239 ? -11.819 -6.241 9.886 1.00 98.88 239 ASN A O 1
ATOM 1691 N N . ILE A 1 240 ? -13.832 -6.483 10.859 1.00 98.69 240 ILE A N 1
ATOM 1692 C CA . ILE A 1 240 ? -13.832 -5.220 11.590 1.00 98.69 240 ILE A CA 1
ATOM 1693 C C . ILE A 1 240 ? -13.807 -5.527 13.087 1.00 98.69 240 ILE A C 1
ATOM 1695 O O . ILE A 1 240 ? -14.849 -5.655 13.717 1.00 98.69 240 ILE A O 1
ATOM 1699 N N . ASP A 1 241 ? -12.606 -5.600 13.657 1.00 98.38 241 ASP A N 1
ATOM 1700 C CA . ASP A 1 241 ? -12.409 -5.921 15.077 1.00 98.38 241 ASP A CA 1
ATOM 1701 C C . ASP A 1 241 ? -12.260 -4.650 15.940 1.00 98.38 241 ASP A C 1
ATOM 1703 O O . ASP A 1 241 ? -12.295 -4.702 17.170 1.00 98.38 241 ASP A O 1
ATOM 1707 N N . ALA A 1 242 ? -12.108 -3.484 15.304 1.00 97.69 242 ALA A N 1
ATOM 1708 C CA . ALA A 1 242 ? -12.109 -2.174 15.946 1.00 97.69 242 ALA A CA 1
ATOM 1709 C C . ALA A 1 242 ? -13.472 -1.483 15.803 1.00 97.69 242 ALA A C 1
ATOM 1711 O O . ALA A 1 242 ? -14.012 -1.374 14.704 1.00 97.69 242 ALA A O 1
ATOM 1712 N N . SER A 1 243 ? -13.984 -0.900 16.893 1.00 96.50 243 SER A N 1
ATOM 1713 C CA . SER A 1 243 ? -15.320 -0.275 16.952 1.00 96.50 243 SER A CA 1
ATOM 1714 C C . SER A 1 243 ? -15.546 0.898 15.987 1.00 96.50 243 SER A C 1
ATOM 1716 O O . SER A 1 243 ? -16.687 1.292 15.758 1.00 96.50 243 SER A O 1
ATOM 1718 N N . PHE A 1 244 ? -14.473 1.462 15.431 1.00 97.12 244 PHE A N 1
ATOM 1719 C CA . PHE A 1 244 ? -14.498 2.582 14.489 1.00 97.12 244 PHE A CA 1
ATOM 1720 C C . PHE A 1 244 ? -13.960 2.226 13.095 1.00 97.12 244 PHE A C 1
ATOM 1722 O O . PHE A 1 244 ? -13.818 3.114 12.252 1.00 97.12 244 PHE A O 1
ATOM 1729 N N . GLY A 1 245 ? -13.641 0.952 12.845 1.00 98.19 245 GLY A N 1
ATOM 1730 C CA . GLY A 1 245 ? -13.209 0.493 11.530 1.00 98.19 245 GLY A CA 1
ATOM 1731 C C . GLY A 1 245 ? -14.351 0.550 10.512 1.00 98.19 245 GLY A C 1
ATOM 1732 O O . GLY A 1 245 ? -15.507 0.270 10.829 1.00 98.19 245 GLY A O 1
ATOM 1733 N N . LYS A 1 246 ? -14.030 0.910 9.268 1.00 98.25 246 LYS A N 1
ATOM 1734 C CA . LYS A 1 246 ? -14.985 0.931 8.150 1.00 98.25 246 LYS A CA 1
ATOM 1735 C C . LYS A 1 246 ? -14.564 -0.060 7.070 1.00 98.25 246 LYS A C 1
ATOM 1737 O O . LYS A 1 246 ? -13.391 -0.081 6.710 1.00 98.25 246 LYS A O 1
ATOM 1742 N N . PRO A 1 247 ? -15.483 -0.830 6.467 1.00 98.56 247 PRO A N 1
ATOM 1743 C CA . PRO A 1 247 ? -15.092 -1.765 5.417 1.00 98.56 247 PRO A CA 1
ATOM 1744 C C . PRO A 1 247 ? -14.672 -1.030 4.138 1.00 98.56 247 PRO A C 1
ATOM 1746 O O . PRO A 1 247 ? -13.677 -1.396 3.516 1.00 98.56 247 PRO A O 1
ATOM 1749 N N . PHE A 1 248 ? -15.395 0.037 3.781 1.00 98.81 248 PHE A N 1
ATOM 1750 C CA . PHE A 1 248 ? -15.190 0.784 2.545 1.00 98.81 248 PHE A CA 1
ATOM 1751 C C . PHE A 1 248 ? -15.228 2.296 2.758 1.00 98.81 248 PHE A C 1
ATOM 1753 O O . PHE A 1 248 ? -15.951 2.801 3.619 1.00 98.81 248 PHE A O 1
ATOM 1760 N N . LEU A 1 249 ? -14.497 3.005 1.902 1.00 98.62 249 LEU A N 1
ATOM 1761 C CA . LEU A 1 249 ? -14.544 4.452 1.710 1.00 98.62 249 LEU A CA 1
ATOM 1762 C C . LEU A 1 249 ? -14.532 4.739 0.205 1.00 98.62 249 LEU A C 1
ATOM 1764 O O . LEU A 1 249 ? -13.739 4.143 -0.521 1.00 98.62 249 LEU A O 1
ATOM 1768 N N . ALA A 1 250 ? -15.365 5.670 -0.258 1.00 98.56 250 ALA A N 1
ATOM 1769 C CA . ALA A 1 250 ? -15.308 6.161 -1.630 1.00 98.56 250 ALA A CA 1
ATOM 1770 C C . ALA A 1 250 ? -15.618 7.655 -1.717 1.00 98.56 250 ALA A C 1
ATOM 1772 O O . ALA A 1 250 ? -16.501 8.146 -1.010 1.00 98.56 250 ALA A O 1
ATOM 1773 N N . ASP A 1 251 ? -14.921 8.363 -2.606 1.00 97.88 251 ASP A N 1
ATOM 1774 C CA . ASP A 1 251 ? -15.361 9.687 -3.050 1.00 97.88 251 ASP A CA 1
ATOM 1775 C C . ASP A 1 251 ? -16.451 9.596 -4.135 1.00 97.88 251 ASP A C 1
ATOM 1777 O O . ASP A 1 251 ? -16.789 8.520 -4.626 1.00 97.88 251 ASP A O 1
ATOM 1781 N N . SER A 1 252 ? -17.009 10.742 -4.529 1.00 97.69 252 SER A N 1
ATOM 1782 C CA . SER A 1 252 ? -18.121 10.811 -5.488 1.00 97.69 252 SER A CA 1
ATOM 1783 C C . SER A 1 252 ? -17.774 10.379 -6.917 1.00 97.69 252 SER A C 1
ATOM 1785 O O . SER A 1 252 ? -18.682 10.194 -7.727 1.00 97.69 252 SER A O 1
ATOM 1787 N N . SER A 1 253 ? -16.488 10.250 -7.244 1.00 97.69 253 SER A N 1
ATOM 1788 C CA . SER A 1 253 ? -16.006 9.851 -8.569 1.00 97.69 253 SER A CA 1
ATOM 1789 C C . SER A 1 253 ? -15.601 8.381 -8.648 1.00 97.69 253 SER A C 1
ATOM 1791 O O . SER A 1 253 ? -15.331 7.884 -9.740 1.00 97.69 253 SER A O 1
ATOM 1793 N N . SER A 1 254 ? -15.549 7.700 -7.505 1.00 98.56 254 SER A N 1
ATOM 1794 C CA . SER A 1 254 ? -14.954 6.377 -7.348 1.00 98.56 254 SER A CA 1
ATOM 1795 C C . SER A 1 254 ? -16.008 5.281 -7.194 1.00 98.56 254 SER A C 1
ATOM 1797 O O . SER A 1 254 ? -17.190 5.549 -6.973 1.00 98.56 254 SER A O 1
ATOM 1799 N N . MET A 1 255 ? -15.580 4.023 -7.321 1.00 98.75 255 MET A N 1
ATOM 1800 C CA . MET A 1 255 ? -16.471 2.862 -7.295 1.00 98.75 255 MET A CA 1
ATOM 1801 C C . MET A 1 255 ? -16.066 1.854 -6.218 1.00 98.75 255 MET A C 1
ATOM 1803 O O . MET A 1 255 ? -14.893 1.512 -6.069 1.00 98.75 255 MET A O 1
ATOM 1807 N N . VAL A 1 256 ? -17.068 1.333 -5.511 1.00 98.81 256 VAL A N 1
ATOM 1808 C CA . VAL A 1 256 ? -16.939 0.211 -4.576 1.00 98.81 256 VAL A CA 1
ATOM 1809 C C . VAL A 1 256 ? -17.821 -0.920 -5.071 1.00 98.81 256 VAL A C 1
ATOM 1811 O O . VAL A 1 256 ? -19.007 -0.721 -5.334 1.00 98.81 256 VAL A O 1
ATOM 1814 N N . VAL A 1 257 ? -17.254 -2.119 -5.149 1.00 98.81 257 VAL A N 1
ATOM 1815 C CA . VAL A 1 257 ? -17.985 -3.342 -5.469 1.00 98.81 257 VAL A CA 1
ATOM 1816 C C . VAL A 1 257 ? -17.720 -4.374 -4.378 1.00 98.81 257 VAL A C 1
ATOM 1818 O O . VAL A 1 257 ? -16.570 -4.690 -4.088 1.00 98.81 257 VAL A O 1
ATOM 1821 N N . ASN A 1 258 ? -18.775 -4.911 -3.768 1.00 98.69 258 ASN A N 1
ATOM 1822 C CA . ASN A 1 258 ? -18.655 -5.970 -2.767 1.00 98.69 258 ASN A CA 1
ATOM 1823 C C . ASN A 1 258 ? -19.429 -7.214 -3.203 1.00 98.69 258 ASN A C 1
ATOM 1825 O O . ASN A 1 258 ? -20.660 -7.208 -3.222 1.00 98.69 258 ASN A O 1
ATOM 1829 N N . TYR A 1 259 ? -18.692 -8.279 -3.494 1.00 98.69 259 TYR A N 1
ATOM 1830 C CA . TYR A 1 259 ? -19.200 -9.634 -3.695 1.00 98.69 259 TYR A CA 1
ATOM 1831 C C . TYR A 1 259 ? -18.807 -10.584 -2.555 1.00 98.69 259 TYR A C 1
ATOM 1833 O O . TYR A 1 259 ? -19.360 -11.679 -2.471 1.00 98.69 259 TYR A O 1
ATOM 1841 N N . GLY A 1 260 ? -17.860 -10.176 -1.706 1.00 98.50 260 GLY A N 1
ATOM 1842 C CA . GLY A 1 260 ? -17.342 -10.961 -0.590 1.00 98.50 260 GLY A CA 1
ATOM 1843 C C . GLY A 1 260 ? -18.048 -10.733 0.745 1.00 98.50 260 GLY A C 1
ATOM 1844 O O . GLY A 1 260 ? -19.152 -10.184 0.828 1.00 98.50 260 GLY A O 1
ATOM 1845 N N . THR A 1 261 ? -17.368 -11.158 1.811 1.00 98.81 261 THR A N 1
ATOM 1846 C CA . THR A 1 261 ? -17.878 -11.166 3.188 1.00 98.81 261 THR A CA 1
ATOM 1847 C C . THR A 1 261 ? -17.355 -9.976 3.991 1.00 98.81 261 THR A C 1
ATOM 1849 O O . THR A 1 261 ? -16.191 -9.594 3.870 1.00 98.81 261 THR A O 1
ATOM 1852 N N . ILE A 1 262 ? -18.216 -9.416 4.842 1.00 98.69 262 ILE A N 1
ATOM 1853 C CA . ILE A 1 262 ? -17.856 -8.414 5.851 1.00 98.69 262 ILE A CA 1
ATOM 1854 C C . ILE A 1 262 ? -18.279 -8.964 7.215 1.00 98.69 262 ILE A C 1
ATOM 1856 O O . ILE A 1 262 ? -19.451 -9.300 7.398 1.00 98.69 262 ILE A O 1
ATOM 1860 N N . CYS A 1 263 ? -17.337 -9.043 8.150 1.00 98.25 263 CYS A N 1
ATOM 1861 C CA . CYS A 1 263 ? -17.553 -9.471 9.530 1.00 98.25 263 CYS A CA 1
ATOM 1862 C C . CYS A 1 263 ? -17.397 -8.258 10.454 1.00 98.25 263 CYS A C 1
ATOM 1864 O O . CYS A 1 263 ? -16.419 -7.523 10.323 1.00 98.25 263 CYS A O 1
ATOM 1866 N N . ILE A 1 264 ? -18.358 -8.047 11.356 1.00 93.19 264 ILE A N 1
ATOM 1867 C CA . ILE A 1 264 ? -18.421 -6.929 12.314 1.00 93.19 264 ILE A CA 1
ATOM 1868 C C . ILE A 1 264 ? -18.740 -7.498 13.694 1.00 93.19 264 ILE A C 1
ATOM 1870 O O . ILE A 1 264 ? -19.557 -8.450 13.732 1.00 93.19 264 ILE A O 1
#

Organism: NCBI:txid1299174